Protein AF-A0AAV1S9I2-F1 (afdb_monomer)

Sequence (203 aa):
MEDIEVGKKKEKDQESHGKGEYVKSVVYAGLDAIVTSFSLISFISATQHSSDGISMGLGNYMSSSTEKDVAAKEKSVTEWDVTNHSDSQRQELVQKYHLLGMDINDATMYKNILVDEKMTTEKRLTPPDEEGRMVSLPFDMVKFIGACFMALLALAVLGIAKAKITKQNHVWSVAISVRNGAFAAVAAYALGWTLRNVANLED

Structure (mmCIF, N/CA/C/O backbone):
data_AF-A0AAV1S9I2-F1
#
_entry.id   AF-A0AAV1S9I2-F1
#
loop_
_atom_site.group_PDB
_atom_site.id
_atom_site.type_symbol
_atom_site.label_atom_id
_atom_site.label_alt_id
_atom_site.label_comp_id
_atom_site.label_asym_id
_atom_site.label_entity_id
_atom_site.label_seq_id
_atom_site.pdbx_PDB_ins_code
_atom_site.Cartn_x
_atom_site.Cartn_y
_atom_site.Cartn_z
_atom_site.occupancy
_atom_site.B_iso_or_equiv
_atom_site.auth_seq_id
_atom_site.auth_comp_id
_atom_site.auth_asym_id
_atom_site.auth_atom_id
_atom_site.pdbx_PDB_model_num
ATOM 1 N N . MET A 1 1 ? 8.863 -8.386 62.970 1.00 47.75 1 MET A N 1
ATOM 2 C CA . MET A 1 1 ? 8.075 -9.359 62.166 1.00 47.75 1 MET A CA 1
ATOM 3 C C . MET A 1 1 ? 6.981 -8.669 61.347 1.00 47.75 1 MET A C 1
ATOM 5 O O . MET A 1 1 ? 6.439 -9.309 60.459 1.00 47.75 1 MET A O 1
ATOM 9 N N . GLU A 1 2 ? 6.715 -7.374 61.559 1.00 49.91 2 GLU A N 1
ATOM 10 C CA . GLU A 1 2 ? 5.762 -6.571 60.767 1.00 49.91 2 GLU A CA 1
ATOM 11 C C . GLU A 1 2 ? 6.355 -6.011 59.454 1.00 49.91 2 GLU A C 1
ATOM 13 O O . GLU A 1 2 ? 5.626 -5.566 58.572 1.00 49.91 2 GLU A O 1
ATOM 18 N N . ASP A 1 3 ? 7.672 -6.103 59.263 1.00 47.97 3 ASP A N 1
ATOM 19 C CA . ASP A 1 3 ? 8.386 -5.477 58.136 1.00 47.97 3 ASP A CA 1
ATOM 20 C C . ASP A 1 3 ? 8.327 -6.300 56.832 1.00 47.97 3 ASP A C 1
ATOM 22 O O . ASP A 1 3 ? 8.645 -5.801 55.754 1.00 47.97 3 ASP A O 1
ATOM 26 N N . ILE A 1 4 ? 7.889 -7.564 56.913 1.00 51.69 4 ILE A N 1
ATOM 27 C CA . ILE A 1 4 ? 7.796 -8.485 55.764 1.00 51.69 4 ILE A CA 1
ATOM 28 C C . ILE A 1 4 ? 6.394 -8.443 55.119 1.00 51.69 4 ILE A C 1
ATOM 30 O O . ILE A 1 4 ? 6.255 -8.684 53.918 1.00 51.69 4 ILE A O 1
ATOM 34 N N . GLU A 1 5 ? 5.346 -8.067 55.863 1.00 49.91 5 GLU A N 1
ATOM 35 C CA . GLU A 1 5 ? 3.976 -7.979 55.326 1.00 49.91 5 GLU A CA 1
ATOM 36 C C . GLU A 1 5 ? 3.685 -6.659 54.597 1.00 49.91 5 GLU A C 1
ATOM 38 O O . GLU A 1 5 ? 2.912 -6.648 53.634 1.00 49.91 5 GLU A O 1
ATOM 43 N N . VAL A 1 6 ? 4.350 -5.560 54.970 1.00 47.72 6 VAL A N 1
ATOM 44 C CA . VAL A 1 6 ? 4.198 -4.263 54.280 1.00 47.72 6 VAL A CA 1
ATOM 45 C C . VAL A 1 6 ? 4.8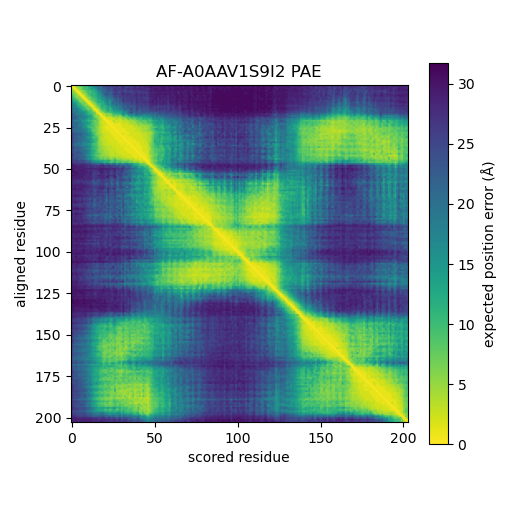28 -4.293 52.877 1.00 47.72 6 VAL A C 1
ATOM 47 O O . VAL A 1 6 ? 4.306 -3.662 51.954 1.00 47.72 6 VAL A O 1
ATOM 50 N N . GLY A 1 7 ? 5.887 -5.088 52.675 1.00 41.16 7 GLY A N 1
ATOM 51 C CA . GLY A 1 7 ? 6.529 -5.287 51.368 1.00 41.16 7 GLY A CA 1
ATOM 52 C C . GLY A 1 7 ? 5.692 -6.110 50.383 1.00 41.16 7 GLY A C 1
ATOM 53 O O . GLY A 1 7 ? 5.664 -5.807 49.194 1.00 41.16 7 GLY A O 1
ATOM 54 N N . LYS A 1 8 ? 4.923 -7.096 50.865 1.00 43.22 8 LYS A N 1
ATOM 55 C CA . LYS A 1 8 ? 4.109 -7.967 49.996 1.00 43.22 8 LYS A CA 1
ATOM 56 C C . LYS A 1 8 ? 2.809 -7.331 49.498 1.00 43.22 8 LYS A C 1
ATOM 58 O O . LYS A 1 8 ? 2.236 -7.806 48.518 1.00 43.22 8 LYS A O 1
ATOM 63 N N . LYS A 1 9 ? 2.329 -6.274 50.162 1.00 39.53 9 LYS A N 1
ATOM 64 C CA . LYS A 1 9 ? 1.070 -5.603 49.801 1.00 39.53 9 LYS A CA 1
ATOM 65 C C . LYS A 1 9 ? 1.250 -4.555 48.697 1.00 39.53 9 LYS A C 1
ATOM 67 O O . LYS A 1 9 ? 0.359 -4.400 47.875 1.00 39.53 9 LYS A O 1
ATOM 72 N N . LYS A 1 10 ? 2.421 -3.909 48.607 1.00 43.69 10 LYS A N 1
ATOM 73 C CA . LYS A 1 10 ? 2.698 -2.897 47.568 1.00 43.69 10 LYS A CA 1
ATOM 74 C C . LYS A 1 10 ? 2.967 -3.477 46.173 1.00 43.69 10 LYS A C 1
ATOM 76 O O . LYS A 1 10 ? 2.698 -2.806 45.186 1.00 43.69 10 LYS A O 1
ATOM 81 N N . GLU A 1 11 ? 3.432 -4.721 46.075 1.00 47.34 11 GLU A N 1
ATOM 82 C CA . GLU A 1 11 ? 3.736 -5.358 44.783 1.00 47.34 11 GLU A CA 1
ATOM 83 C C . GLU A 1 11 ? 2.469 -5.840 44.046 1.00 47.34 11 GLU A C 1
ATOM 85 O O . GLU A 1 11 ? 2.370 -5.721 42.827 1.00 47.34 11 GLU A O 1
ATOM 90 N N . LYS A 1 12 ? 1.438 -6.284 44.783 1.00 41.94 12 LYS A N 1
ATOM 91 C CA . LYS A 1 12 ? 0.163 -6.747 44.198 1.00 41.94 12 LYS A CA 1
ATOM 92 C C . LYS A 1 12 ? -0.711 -5.627 43.631 1.00 41.94 12 LYS A C 1
ATOM 94 O O . LYS A 1 12 ? -1.406 -5.843 42.638 1.00 41.94 12 LYS A O 1
ATOM 99 N N . ASP A 1 13 ? -0.672 -4.441 44.230 1.00 45.72 13 ASP A N 1
ATOM 100 C CA . ASP A 1 13 ? -1.517 -3.323 43.799 1.00 45.72 13 ASP A CA 1
ATOM 101 C C . ASP A 1 13 ? -0.942 -2.640 42.545 1.00 45.72 13 ASP A C 1
ATOM 103 O O . ASP A 1 13 ? -1.691 -2.251 41.645 1.00 45.72 13 ASP A O 1
ATOM 107 N N . GLN A 1 14 ? 0.389 -2.601 42.424 1.00 45.19 14 GLN A N 1
ATOM 108 C CA . GLN A 1 14 ? 1.104 -1.978 41.307 1.00 45.19 14 GLN A CA 1
ATOM 109 C C . GLN A 1 14 ? 1.115 -2.857 40.038 1.00 45.19 14 GLN A C 1
ATOM 111 O O . GLN A 1 14 ? 1.015 -2.339 38.924 1.00 45.19 14 GLN A O 1
ATOM 116 N N . GLU A 1 15 ? 1.123 -4.187 40.185 1.00 47.34 15 GLU A N 1
ATOM 117 C CA . GLU A 1 15 ? 1.028 -5.129 39.058 1.00 47.34 15 GLU A CA 1
ATOM 118 C C . GLU A 1 15 ? -0.387 -5.176 38.436 1.00 47.34 15 GLU A C 1
ATOM 120 O O . GLU A 1 15 ? -0.548 -5.389 37.229 1.00 47.34 15 GLU A O 1
ATOM 125 N N . SER A 1 16 ? -1.428 -4.924 39.242 1.00 48.47 16 SER A N 1
ATOM 126 C CA . SER A 1 16 ? -2.821 -4.874 38.771 1.00 48.47 16 SER A CA 1
ATOM 127 C C . SER A 1 16 ? -3.137 -3.596 37.980 1.00 48.47 16 SER A C 1
ATOM 129 O O . SER A 1 16 ? -3.898 -3.640 37.009 1.00 48.47 16 SER A O 1
ATOM 131 N N . HIS A 1 17 ? -2.503 -2.475 38.346 1.00 49.47 17 HIS A N 1
ATOM 132 C CA . HIS A 1 17 ? -2.692 -1.179 37.695 1.00 49.47 17 HIS A CA 1
ATOM 133 C C . HIS A 1 17 ? -2.029 -1.143 36.303 1.00 49.47 17 HIS A C 1
ATOM 135 O O . HIS A 1 17 ? -2.651 -0.717 35.329 1.00 49.47 17 HIS A O 1
ATOM 141 N N . GLY A 1 18 ? -0.817 -1.702 36.172 1.00 58.19 18 GLY A N 1
ATOM 142 C CA . GLY A 1 18 ? -0.068 -1.714 34.908 1.00 58.19 18 GLY A CA 1
ATOM 143 C C . GLY A 1 18 ? -0.651 -2.631 33.823 1.00 58.19 18 GLY A C 1
ATOM 144 O O . GLY A 1 18 ? -0.660 -2.272 32.644 1.00 58.19 18 GLY A O 1
ATOM 145 N N . LYS A 1 19 ? -1.206 -3.794 34.196 1.00 65.56 19 LYS A N 1
ATOM 146 C CA . LYS A 1 19 ? -1.826 -4.730 33.233 1.00 65.56 19 LYS A CA 1
ATOM 147 C C . LYS A 1 19 ? -3.056 -4.129 32.546 1.00 65.56 19 LYS A C 1
ATOM 149 O O . LYS A 1 19 ? -3.246 -4.324 31.347 1.00 65.56 19 LYS A O 1
ATOM 154 N N . GLY A 1 20 ? -3.877 -3.377 33.282 1.00 70.69 20 GLY A N 1
ATOM 155 C CA . GLY A 1 20 ? -5.067 -2.725 32.731 1.00 70.69 20 GLY A CA 1
ATOM 156 C C . GLY A 1 20 ? -4.741 -1.583 31.765 1.00 70.69 20 GLY A C 1
ATOM 157 O O . GLY A 1 20 ? -5.403 -1.447 30.735 1.00 70.69 20 GLY A O 1
ATOM 158 N N . GLU A 1 21 ? -3.719 -0.779 32.066 1.00 78.19 21 GLU A N 1
ATOM 159 C CA . GLU A 1 21 ? -3.258 0.299 31.180 1.00 78.19 21 GLU A CA 1
ATOM 160 C C . GLU A 1 21 ? -2.581 -0.225 29.913 1.00 78.19 21 GLU A C 1
ATOM 162 O O . GLU A 1 21 ? -2.872 0.278 28.828 1.00 78.19 21 GLU A O 1
ATOM 167 N N . TYR A 1 22 ? -1.765 -1.278 30.020 1.00 82.81 22 TYR A N 1
ATOM 168 C CA . TYR A 1 22 ? -1.135 -1.909 28.858 1.00 82.81 22 TYR A CA 1
ATOM 169 C C . TYR A 1 22 ? -2.172 -2.465 27.871 1.00 82.81 22 TYR A C 1
ATOM 171 O O . TYR A 1 22 ? -2.094 -2.247 26.665 1.00 82.81 22 TYR A O 1
ATOM 179 N N . VAL A 1 23 ? -3.207 -3.143 28.374 1.00 80.62 23 VAL A N 1
ATOM 180 C CA . VAL A 1 23 ? -4.270 -3.672 27.507 1.00 80.62 23 VAL A CA 1
ATOM 181 C C . VAL A 1 23 ? -5.070 -2.535 26.854 1.00 80.62 23 VAL A C 1
ATOM 183 O O . VAL A 1 23 ? -5.448 -2.641 25.687 1.00 80.62 23 VAL A O 1
ATOM 186 N N . LYS A 1 24 ? -5.296 -1.415 27.556 1.00 80.56 24 LYS A N 1
ATOM 187 C CA . LYS A 1 24 ? -5.929 -0.225 26.961 1.00 80.56 24 LYS A CA 1
ATOM 188 C C . LYS A 1 24 ? -5.068 0.386 25.858 1.00 80.56 24 LYS A C 1
ATOM 190 O O . LYS A 1 24 ? -5.610 0.690 24.796 1.00 80.56 24 LYS A O 1
ATOM 195 N N . SER A 1 25 ? -3.766 0.561 26.083 1.00 84.00 25 SER A N 1
ATOM 196 C CA . SER A 1 25 ? -2.877 1.193 25.102 1.00 84.00 25 SER A CA 1
ATOM 197 C C . SER A 1 25 ? -2.779 0.372 23.817 1.00 84.00 25 SER A C 1
ATOM 199 O O . SER A 1 25 ? -2.916 0.940 22.737 1.00 84.00 25 SER A O 1
ATOM 201 N N . VAL A 1 26 ? -2.677 -0.958 23.917 1.00 85.00 26 VAL A N 1
ATOM 202 C CA . VAL A 1 26 ? -2.669 -1.857 22.751 1.00 85.00 26 VAL A CA 1
ATOM 203 C C . VAL A 1 26 ? -3.967 -1.755 21.944 1.00 85.00 26 VAL A C 1
ATOM 205 O O . VAL A 1 26 ? -3.922 -1.662 20.719 1.00 85.00 26 VAL A O 1
ATOM 208 N N . VAL A 1 27 ? -5.133 -1.727 22.600 1.00 82.12 27 VAL A N 1
ATOM 209 C CA . VAL A 1 27 ? -6.429 -1.640 21.899 1.00 82.12 27 VAL A CA 1
ATOM 210 C C . VAL A 1 27 ? -6.616 -0.287 21.210 1.00 82.12 27 VAL A C 1
ATOM 212 O O . VAL A 1 27 ? -7.109 -0.239 20.083 1.00 82.12 27 VAL A O 1
ATOM 215 N N . TYR A 1 28 ? -6.219 0.812 21.856 1.00 81.81 28 TYR A N 1
ATOM 216 C CA . TYR A 1 28 ? -6.301 2.143 21.248 1.00 81.81 28 TYR A CA 1
ATOM 217 C C . TYR A 1 28 ? -5.289 2.327 20.111 1.00 81.81 28 TYR A C 1
ATOM 219 O O . TYR A 1 28 ? -5.666 2.858 19.070 1.00 81.81 28 TYR A O 1
ATOM 227 N N . ALA A 1 29 ? -4.057 1.831 20.263 1.00 84.12 29 ALA A N 1
ATOM 228 C CA . ALA A 1 29 ? -3.057 1.834 19.196 1.00 84.12 29 ALA A CA 1
ATOM 229 C C . ALA A 1 29 ? -3.497 0.975 17.997 1.00 84.12 29 ALA A C 1
ATOM 231 O O . ALA A 1 29 ? -3.350 1.387 16.850 1.00 84.12 29 ALA A O 1
ATOM 232 N N . GLY A 1 30 ? -4.103 -0.191 18.250 1.00 85.50 30 GLY A N 1
ATOM 233 C CA . GLY A 1 30 ? -4.663 -1.041 17.197 1.00 85.50 30 GLY A CA 1
ATOM 234 C C . GLY A 1 30 ? -5.812 -0.371 16.441 1.00 85.50 30 GLY A C 1
ATOM 235 O O . GLY A 1 30 ? -5.893 -0.480 15.220 1.00 85.50 30 GLY A O 1
ATOM 236 N N . LEU A 1 31 ? -6.679 0.368 17.142 1.00 83.62 31 LEU A N 1
ATOM 237 C CA . LEU A 1 31 ? -7.752 1.135 16.508 1.00 83.62 31 LEU A CA 1
ATOM 238 C C . LEU A 1 31 ? -7.194 2.243 15.601 1.00 83.62 31 LEU A C 1
ATOM 240 O O . LEU A 1 31 ? -7.667 2.404 14.477 1.00 83.62 31 LEU A O 1
ATOM 244 N N . ASP A 1 32 ? -6.187 2.974 16.077 1.00 82.25 32 ASP A N 1
ATOM 245 C CA . ASP A 1 32 ? -5.532 4.052 15.330 1.00 82.25 32 ASP A CA 1
ATOM 246 C C . ASP A 1 32 ? -4.835 3.540 14.058 1.00 82.25 32 ASP A C 1
ATOM 248 O O . ASP A 1 32 ? -5.021 4.093 12.971 1.00 82.25 32 ASP A O 1
ATOM 252 N N . ALA A 1 33 ? -4.137 2.404 14.156 1.00 83.62 33 ALA A N 1
ATOM 253 C CA . ALA A 1 33 ? -3.503 1.749 13.014 1.00 83.62 33 ALA A CA 1
ATOM 254 C C . ALA A 1 33 ? -4.517 1.360 11.924 1.00 83.62 33 ALA A C 1
ATOM 256 O O . ALA A 1 33 ? -4.256 1.543 10.731 1.00 83.62 33 ALA A O 1
ATOM 257 N N . ILE A 1 34 ? -5.696 0.861 12.313 1.00 83.75 34 ILE A N 1
ATOM 258 C CA . ILE A 1 34 ? -6.750 0.505 11.355 1.00 83.75 34 ILE A CA 1
ATOM 259 C C . ILE A 1 34 ? -7.358 1.754 10.714 1.00 83.75 34 ILE A C 1
ATOM 261 O O . ILE A 1 34 ? -7.519 1.781 9.495 1.00 83.75 34 ILE A O 1
ATOM 265 N N . VAL A 1 35 ? -7.665 2.796 11.495 1.00 82.44 35 VAL A N 1
ATOM 266 C CA . VAL A 1 35 ? -8.221 4.054 10.959 1.00 82.44 35 VAL A CA 1
ATOM 267 C C . VAL A 1 35 ? -7.241 4.714 9.988 1.00 82.44 35 VAL A C 1
ATOM 269 O O . VAL A 1 35 ? -7.654 5.178 8.922 1.00 82.44 35 VAL A O 1
ATOM 272 N N . THR A 1 36 ? -5.948 4.692 10.310 1.00 83.69 36 THR A N 1
ATOM 273 C CA . THR A 1 36 ? -4.880 5.198 9.441 1.00 83.69 36 THR A CA 1
ATOM 274 C C . THR A 1 36 ? -4.790 4.397 8.146 1.00 83.69 36 THR A C 1
ATOM 276 O O . THR A 1 36 ? -4.805 4.978 7.062 1.00 83.69 36 THR A O 1
ATOM 279 N N . SER A 1 37 ? -4.786 3.064 8.236 1.00 81.88 37 SER A N 1
ATOM 280 C CA . SER A 1 37 ? -4.743 2.188 7.059 1.00 81.88 37 SER A CA 1
ATOM 281 C C . SER A 1 37 ? -5.960 2.406 6.157 1.00 81.88 37 SER A C 1
ATOM 283 O O . SER A 1 37 ? -5.823 2.538 4.946 1.00 81.88 37 SER A O 1
ATOM 285 N N . PHE A 1 38 ? -7.154 2.516 6.73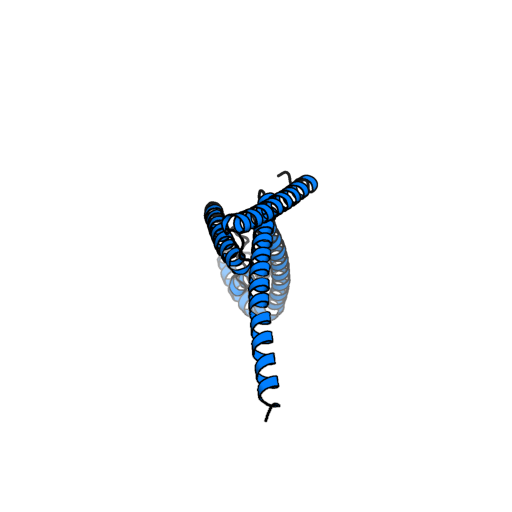9 1.00 79.69 38 PHE A N 1
ATOM 286 C CA . PHE A 1 38 ? -8.388 2.734 5.989 1.00 79.69 38 PHE A CA 1
ATOM 287 C C . PHE A 1 38 ? -8.448 4.126 5.342 1.00 79.69 38 PHE A C 1
ATOM 289 O O . PHE A 1 38 ? -8.893 4.259 4.201 1.00 79.69 38 PHE A O 1
ATOM 296 N N . SER A 1 39 ? -7.943 5.153 6.030 1.00 79.44 39 SER A N 1
ATOM 297 C CA . SER A 1 39 ? -7.807 6.505 5.473 1.00 79.44 39 SER A CA 1
ATOM 298 C C . SER A 1 39 ? -6.826 6.528 4.307 1.00 79.44 39 SER A C 1
ATOM 300 O O . SER A 1 39 ? -7.122 7.136 3.283 1.00 79.44 39 SER A O 1
ATOM 302 N N . LEU A 1 40 ? -5.700 5.818 4.421 1.00 79.88 40 LEU A N 1
ATOM 303 C CA . LEU A 1 40 ? -4.722 5.687 3.344 1.00 79.88 40 LEU A CA 1
ATOM 304 C C . LEU A 1 40 ? -5.325 4.968 2.131 1.00 79.88 40 LEU A C 1
ATOM 306 O O . LEU A 1 40 ? -5.223 5.460 1.014 1.00 79.88 40 LEU A O 1
ATOM 310 N N . ILE A 1 41 ? -6.017 3.850 2.353 1.00 77.50 41 ILE A N 1
ATOM 311 C CA . ILE A 1 41 ? -6.720 3.106 1.300 1.00 77.50 41 ILE A CA 1
ATOM 312 C C . ILE A 1 41 ? -7.779 3.994 0.618 1.00 77.50 41 ILE A C 1
ATOM 314 O O . ILE A 1 41 ? -7.880 4.003 -0.608 1.00 77.50 41 ILE A O 1
ATOM 318 N N . SER A 1 42 ? -8.529 4.784 1.393 1.00 73.81 42 SER A N 1
ATOM 319 C CA . SER A 1 42 ? -9.539 5.723 0.877 1.00 73.81 42 SER A CA 1
ATOM 320 C C . SER A 1 42 ? -8.918 6.880 0.092 1.00 73.81 42 SER A C 1
ATOM 322 O O . SER A 1 42 ? -9.444 7.267 -0.948 1.00 73.81 42 SER A O 1
ATOM 324 N N . PHE A 1 43 ? -7.785 7.409 0.559 1.00 74.94 43 PHE A N 1
ATOM 325 C CA . PHE A 1 43 ? -7.008 8.432 -0.138 1.00 74.94 43 PHE A CA 1
ATOM 326 C C . PHE A 1 43 ? -6.493 7.912 -1.482 1.00 74.94 43 PHE A C 1
ATOM 328 O O . PHE A 1 43 ? -6.732 8.538 -2.510 1.00 74.94 43 PHE A O 1
ATOM 335 N N . ILE A 1 44 ? -5.862 6.733 -1.490 1.00 67.94 44 ILE A N 1
ATOM 336 C CA . ILE A 1 44 ? -5.366 6.097 -2.716 1.00 67.94 44 ILE A CA 1
ATOM 337 C C . ILE A 1 44 ? -6.538 5.855 -3.676 1.00 67.94 44 ILE A C 1
ATOM 339 O O . ILE A 1 44 ? -6.462 6.268 -4.830 1.00 67.94 44 ILE A O 1
ATOM 343 N N . SER A 1 45 ? -7.665 5.331 -3.184 1.00 69.50 45 SER A N 1
ATOM 344 C CA . SER A 1 45 ? -8.893 5.135 -3.975 1.00 69.50 45 SER A CA 1
ATOM 345 C C . SER A 1 45 ? -9.407 6.439 -4.606 1.00 69.50 45 SER A C 1
ATOM 347 O O . SER A 1 45 ? -9.778 6.449 -5.777 1.00 69.50 45 SER A O 1
ATOM 349 N N . ALA A 1 46 ? -9.380 7.560 -3.872 1.00 64.38 46 ALA A N 1
ATOM 350 C CA . ALA A 1 46 ? -9.785 8.878 -4.381 1.00 64.38 46 ALA A CA 1
ATOM 351 C C . ALA A 1 46 ? -8.877 9.387 -5.510 1.00 64.38 46 ALA A C 1
ATOM 353 O O . ALA A 1 46 ? -9.315 10.108 -6.407 1.00 64.38 46 ALA A O 1
ATOM 354 N N . THR A 1 47 ? -7.603 8.994 -5.477 1.00 62.91 47 THR A N 1
ATOM 355 C CA . THR A 1 47 ? -6.638 9.271 -6.548 1.00 62.91 47 THR A CA 1
ATOM 356 C C . THR A 1 47 ? -6.739 8.265 -7.715 1.00 62.91 47 THR A C 1
ATOM 358 O O . THR A 1 47 ? -6.357 8.586 -8.846 1.00 62.91 47 THR A O 1
ATOM 361 N N . GLN A 1 48 ? -7.330 7.082 -7.485 1.00 58.62 48 GLN A N 1
ATOM 362 C CA . GLN A 1 48 ? -7.247 5.866 -8.315 1.00 58.62 48 GLN A CA 1
ATOM 363 C C . GLN A 1 48 ? -8.220 5.725 -9.489 1.00 58.62 48 GLN A C 1
ATOM 365 O O . GLN A 1 48 ? -8.406 4.619 -9.985 1.00 58.62 48 GLN A O 1
ATOM 370 N N . HIS A 1 49 ? -8.686 6.819 -10.089 1.00 50.66 49 HIS A N 1
ATOM 371 C CA . HIS A 1 49 ? -8.833 6.728 -11.550 1.00 50.66 49 HIS A CA 1
ATOM 372 C C . HIS A 1 49 ? -7.458 6.615 -12.255 1.00 50.66 49 HIS A C 1
ATOM 374 O O . HIS A 1 49 ? -7.418 6.302 -13.437 1.00 50.66 49 HIS A O 1
ATOM 380 N N . SER A 1 50 ? -6.330 6.818 -11.540 1.00 51.75 50 SER A N 1
ATOM 381 C CA . SER A 1 50 ? -4.969 6.796 -12.111 1.00 51.75 50 SER A CA 1
ATOM 382 C C . SER A 1 50 ? -3.858 6.435 -11.093 1.00 51.75 50 SER A C 1
ATOM 384 O O . SER A 1 50 ? -2.855 7.136 -11.045 1.00 51.75 50 SER A O 1
ATOM 386 N N . SER A 1 51 ? -3.972 5.396 -10.245 1.00 53.19 51 SER A N 1
ATOM 387 C CA . SER A 1 51 ? -2.810 4.969 -9.408 1.00 53.19 51 SER A CA 1
ATOM 388 C C . SER A 1 51 ? -2.192 3.615 -9.736 1.00 53.19 51 SER A C 1
ATOM 390 O O . SER A 1 51 ? -1.079 3.373 -9.270 1.00 53.19 51 SER A O 1
ATOM 392 N N . ASP A 1 52 ? -2.798 2.807 -10.607 1.00 53.41 52 ASP A N 1
ATOM 393 C CA . ASP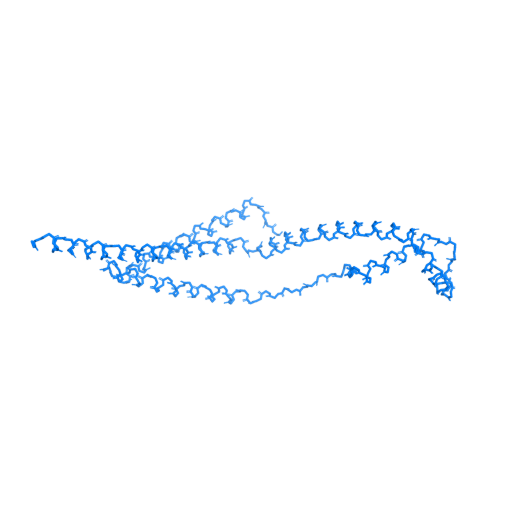 A 1 52 ? -2.013 1.789 -11.322 1.00 53.41 52 ASP A CA 1
ATOM 394 C C . ASP A 1 52 ? -0.986 2.463 -12.250 1.00 53.41 52 ASP A C 1
ATOM 396 O O . ASP A 1 52 ? 0.131 1.982 -12.399 1.00 53.41 52 ASP A O 1
ATOM 400 N N . GLY A 1 53 ? -1.299 3.656 -12.774 1.00 51.38 53 GLY A N 1
ATOM 401 C CA . GLY A 1 53 ? -0.402 4.429 -13.636 1.00 51.38 53 GLY A CA 1
ATOM 402 C C . GLY A 1 53 ? 0.810 5.048 -12.930 1.00 51.38 53 GLY A C 1
ATOM 403 O O . GLY A 1 53 ? 1.876 5.108 -13.526 1.00 51.38 53 GLY A O 1
ATOM 404 N N . ILE A 1 54 ? 0.707 5.486 -11.667 1.00 56.56 54 ILE A N 1
ATOM 405 C CA . ILE A 1 54 ? 1.824 6.199 -11.011 1.00 56.56 54 ILE A CA 1
ATOM 406 C C . ILE A 1 54 ? 2.919 5.229 -10.558 1.00 56.56 54 ILE A C 1
ATOM 408 O O . ILE A 1 54 ? 4.096 5.481 -10.806 1.00 56.56 54 ILE A O 1
ATOM 412 N N . SER A 1 55 ? 2.563 4.110 -9.920 1.00 57.72 55 S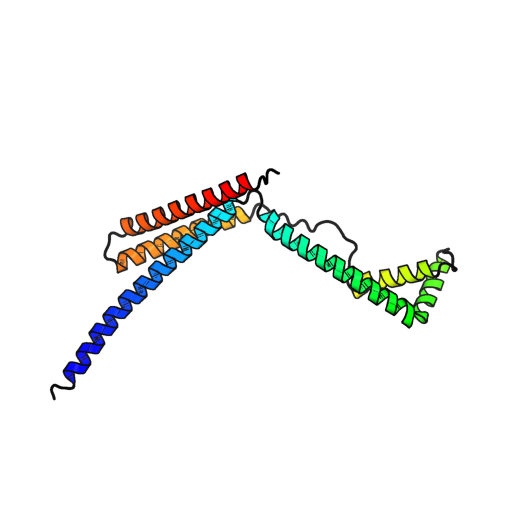ER A N 1
ATOM 413 C CA . SER A 1 55 ? 3.567 3.152 -9.434 1.00 57.72 55 SER A CA 1
ATOM 414 C C . SER A 1 55 ? 4.161 2.321 -10.572 1.00 57.72 55 SER A C 1
ATOM 416 O O . SER A 1 55 ? 5.371 2.099 -10.597 1.00 57.72 55 SER A O 1
ATOM 418 N N . MET A 1 56 ? 3.334 1.900 -11.535 1.00 62.59 56 MET A N 1
ATOM 419 C CA . MET A 1 56 ? 3.806 1.197 -12.728 1.00 62.59 56 MET A CA 1
ATOM 420 C C . MET A 1 56 ? 4.531 2.159 -13.679 1.00 62.59 56 MET A C 1
ATOM 422 O O . MET A 1 56 ? 5.551 1.796 -14.248 1.00 62.59 56 MET A O 1
ATOM 426 N N . GLY A 1 57 ? 4.083 3.414 -13.788 1.00 60.94 57 GLY A N 1
ATOM 427 C CA . GLY A 1 57 ? 4.709 4.443 -14.620 1.00 60.94 57 GLY A CA 1
ATOM 428 C C . GLY A 1 57 ? 6.048 4.943 -14.080 1.00 60.94 57 GLY A C 1
ATOM 429 O O . GLY A 1 57 ? 7.007 5.006 -14.841 1.00 60.94 57 GLY A O 1
ATOM 430 N N . LEU A 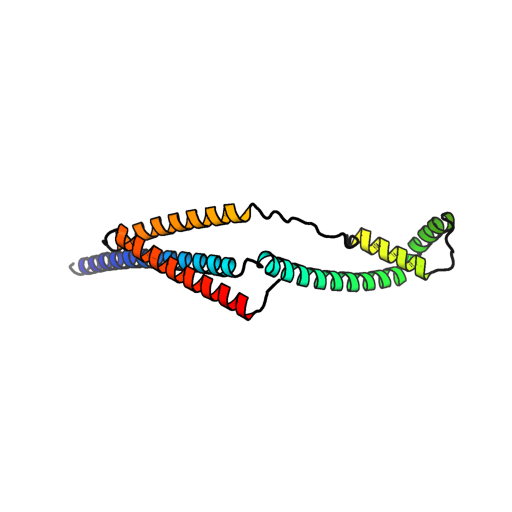1 58 ? 6.168 5.236 -12.778 1.00 66.19 58 LEU A N 1
ATOM 431 C CA . LEU A 1 58 ? 7.452 5.628 -12.180 1.00 66.19 58 LEU A CA 1
ATOM 432 C C . LEU A 1 58 ? 8.435 4.448 -12.164 1.00 66.19 58 LEU A C 1
ATOM 434 O O . LEU A 1 58 ? 9.611 4.630 -12.477 1.00 66.19 58 LEU A O 1
ATOM 438 N N . GLY A 1 59 ? 7.946 3.240 -11.853 1.00 69.62 59 GLY A N 1
ATOM 439 C CA . GLY A 1 59 ? 8.734 2.008 -11.901 1.00 69.62 59 GLY A CA 1
ATOM 440 C C . GLY A 1 59 ? 9.268 1.718 -13.304 1.00 69.62 59 GLY A C 1
ATOM 441 O O . GLY A 1 59 ? 10.472 1.534 -13.467 1.00 69.62 59 GLY A O 1
ATOM 442 N N . ASN A 1 60 ? 8.410 1.780 -14.328 1.00 66.94 60 ASN A N 1
ATOM 443 C CA . ASN A 1 60 ? 8.813 1.598 -15.724 1.00 66.94 60 ASN A CA 1
ATOM 444 C C . ASN A 1 60 ? 9.697 2.743 -16.233 1.00 66.94 60 ASN A C 1
ATOM 446 O O . ASN A 1 60 ? 10.626 2.490 -16.992 1.00 66.94 60 ASN A O 1
ATOM 450 N N . TYR A 1 61 ? 9.469 3.991 -15.815 1.00 73.62 61 TYR A N 1
ATOM 451 C CA . TYR A 1 61 ? 10.315 5.124 -16.205 1.00 73.62 61 TYR A CA 1
ATOM 452 C C . TYR A 1 61 ? 11.739 4.988 -15.650 1.00 73.62 61 TYR A C 1
ATOM 454 O O . TYR A 1 61 ? 12.720 5.157 -16.383 1.00 73.62 61 TYR A O 1
ATOM 462 N N . MET A 1 62 ? 11.859 4.645 -14.364 1.00 74.81 62 MET A N 1
ATOM 463 C CA . MET A 1 62 ? 13.152 4.410 -13.719 1.00 74.81 62 MET A CA 1
ATOM 464 C C . MET A 1 62 ? 13.835 3.151 -14.275 1.00 74.81 62 MET A C 1
ATOM 466 O O . MET A 1 62 ? 15.041 3.191 -14.531 1.00 74.81 62 MET A O 1
ATOM 470 N N . SER A 1 63 ? 13.080 2.070 -14.521 1.00 78.19 63 SER A N 1
ATOM 471 C CA . SER A 1 63 ? 13.592 0.845 -15.153 1.00 78.19 63 SER A CA 1
ATOM 472 C C . SER A 1 63 ? 14.098 1.127 -16.563 1.00 78.19 63 SER A C 1
ATOM 474 O O . SER A 1 63 ? 15.271 0.909 -16.834 1.00 78.19 63 SER A O 1
ATOM 476 N N . SER A 1 64 ? 13.277 1.747 -17.415 1.00 75.31 64 SER A N 1
ATOM 477 C CA . SER A 1 64 ? 13.631 2.046 -18.806 1.00 75.31 64 SER A CA 1
ATOM 478 C C . SER A 1 64 ? 14.848 2.964 -18.914 1.00 75.31 64 SER A C 1
ATOM 480 O O . SER A 1 64 ? 15.680 2.778 -19.800 1.00 75.31 64 SER A O 1
ATOM 482 N N . SER A 1 65 ? 14.981 3.947 -18.017 1.00 79.31 65 SER A N 1
ATOM 483 C CA . SER A 1 65 ? 16.166 4.816 -17.979 1.00 79.31 65 SER A CA 1
ATOM 484 C C . SER A 1 65 ? 17.420 4.021 -17.601 1.00 79.31 65 SER A C 1
ATOM 486 O O . SER A 1 65 ? 18.433 4.104 -18.291 1.00 79.31 65 SER A O 1
ATOM 488 N N . THR A 1 66 ? 17.323 3.174 -16.573 1.00 80.62 66 THR A N 1
ATOM 489 C CA . THR A 1 66 ? 18.436 2.331 -16.110 1.00 80.62 66 THR A CA 1
ATOM 490 C C . THR A 1 66 ? 18.833 1.290 -17.157 1.00 80.62 66 THR A C 1
ATOM 492 O O . THR A 1 66 ? 20.018 1.100 -17.412 1.00 80.62 66 THR A O 1
ATOM 495 N N . GLU A 1 67 ? 17.864 0.645 -17.807 1.00 76.81 67 GLU A N 1
ATOM 496 C CA . GLU A 1 67 ? 18.092 -0.337 -18.871 1.00 76.81 67 GLU A CA 1
ATOM 497 C C . GLU A 1 67 ? 18.774 0.301 -20.083 1.00 76.81 67 GLU A C 1
ATOM 499 O O . GLU A 1 67 ? 19.704 -0.284 -20.636 1.00 76.81 67 GLU A O 1
ATOM 504 N N . LYS A 1 68 ? 18.388 1.529 -20.461 1.00 79.06 68 LYS A N 1
ATOM 505 C CA . LYS A 1 68 ? 19.057 2.285 -21.534 1.00 79.06 68 LYS A CA 1
ATOM 506 C C . LYS A 1 68 ? 20.503 2.629 -21.181 1.00 79.06 68 LYS A C 1
ATOM 508 O O . LYS A 1 68 ? 21.385 2.438 -22.019 1.00 79.06 68 LYS A O 1
ATOM 513 N N . ASP A 1 69 ? 20.756 3.101 -19.962 1.00 84.44 69 ASP A N 1
ATOM 514 C CA . ASP A 1 69 ? 22.110 3.429 -19.501 1.00 84.44 69 ASP A CA 1
ATOM 515 C C . ASP A 1 69 ? 23.002 2.181 -19.408 1.00 84.44 69 ASP A C 1
ATOM 517 O O . ASP A 1 69 ? 24.161 2.204 -19.839 1.00 84.44 69 ASP A O 1
ATOM 521 N N . VAL A 1 70 ? 22.461 1.067 -18.903 1.00 82.06 70 VAL A N 1
ATOM 522 C CA . VAL A 1 70 ? 23.160 -0.224 -18.847 1.00 82.06 70 VAL A CA 1
ATOM 523 C C . VAL A 1 70 ? 23.459 -0.721 -20.256 1.00 82.06 70 VAL A C 1
ATOM 525 O O . VAL A 1 70 ? 24.621 -0.998 -20.546 1.00 82.06 70 VAL A O 1
ATOM 528 N N . ALA A 1 71 ? 22.472 -0.736 -21.155 1.00 80.56 71 ALA A N 1
ATOM 529 C CA . ALA A 1 71 ? 22.655 -1.178 -22.534 1.00 80.56 71 ALA A CA 1
ATOM 530 C C . ALA A 1 71 ? 23.700 -0.331 -23.282 1.00 80.56 71 ALA A C 1
ATOM 532 O O . ALA A 1 71 ? 24.562 -0.883 -23.967 1.00 80.56 71 ALA A O 1
ATOM 533 N N . ALA A 1 72 ? 23.686 0.998 -23.125 1.00 82.69 72 ALA A N 1
ATOM 534 C CA . ALA A 1 72 ? 24.661 1.887 -23.762 1.00 82.69 72 ALA A CA 1
ATOM 535 C C . ALA A 1 72 ? 26.087 1.656 -23.235 1.00 82.69 72 ALA A C 1
ATOM 537 O O . ALA A 1 72 ? 27.042 1.544 -24.015 1.00 82.69 72 ALA A O 1
ATOM 538 N N . LYS A 1 73 ? 26.236 1.530 -21.912 1.00 84.94 73 LYS A N 1
ATOM 539 C CA . LYS A 1 73 ? 27.527 1.251 -21.274 1.00 84.94 73 LYS A CA 1
ATOM 540 C C . LYS A 1 73 ? 28.061 -0.111 -21.698 1.00 84.94 73 LYS A C 1
ATOM 542 O O . LYS A 1 73 ? 29.220 -0.233 -22.089 1.00 84.94 73 LYS A O 1
ATOM 547 N N . GLU A 1 74 ? 27.207 -1.119 -21.685 1.00 82.25 74 GLU A N 1
ATOM 548 C CA . GLU A 1 74 ? 27.539 -2.479 -22.075 1.00 82.25 74 GLU A CA 1
ATOM 549 C C . GLU A 1 74 ? 27.899 -2.605 -23.552 1.00 82.25 74 GLU A C 1
ATOM 551 O O . GLU A 1 74 ? 28.851 -3.322 -23.862 1.00 82.25 74 GLU A O 1
ATOM 556 N N . LYS A 1 75 ? 27.215 -1.869 -24.434 1.00 83.69 75 LYS A N 1
ATOM 557 C CA . LYS A 1 75 ? 27.543 -1.799 -25.861 1.00 83.69 75 LYS A CA 1
ATOM 558 C C . LYS A 1 75 ? 28.942 -1.239 -26.078 1.00 83.69 75 LYS A C 1
ATOM 560 O O . LYS A 1 75 ? 29.716 -1.826 -26.822 1.00 83.69 75 LYS A O 1
ATOM 565 N N . SER A 1 76 ? 29.299 -0.154 -25.386 1.00 83.69 76 SER A N 1
ATOM 566 C CA . SER A 1 76 ? 30.636 0.447 -25.511 1.00 83.69 76 SER A CA 1
ATOM 567 C C . SER A 1 76 ? 31.757 -0.482 -25.024 1.00 83.69 76 SER A C 1
ATOM 5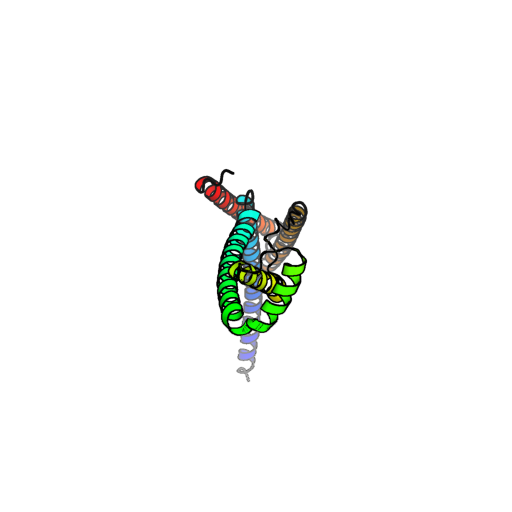69 O O . SER A 1 76 ? 32.817 -0.557 -25.642 1.00 83.69 76 SER A O 1
ATOM 571 N N . VAL A 1 77 ? 31.504 -1.246 -23.955 1.00 84.94 77 VAL A N 1
ATOM 572 C CA . VAL A 1 77 ? 32.450 -2.242 -23.431 1.00 84.94 77 VAL A CA 1
ATOM 573 C C . VAL A 1 77 ? 32.606 -3.401 -24.412 1.00 84.94 77 VAL A C 1
ATOM 575 O O . VAL A 1 77 ? 33.728 -3.810 -24.700 1.00 84.94 77 VAL A O 1
ATOM 578 N N . THR A 1 78 ? 31.498 -3.896 -24.964 1.00 82.62 78 THR A N 1
ATOM 579 C CA . THR A 1 78 ? 31.523 -4.959 -25.972 1.00 82.62 78 THR A CA 1
ATOM 580 C C . THR A 1 78 ? 32.188 -4.487 -27.268 1.00 82.62 78 THR A C 1
ATOM 582 O O . THR A 1 78 ? 32.954 -5.239 -27.853 1.00 82.62 78 THR A O 1
ATOM 585 N N . GLU A 1 79 ? 31.989 -3.241 -27.705 1.00 83.50 79 GLU A N 1
ATOM 586 C CA . GLU A 1 79 ? 32.694 -2.679 -28.867 1.00 83.50 79 GLU A CA 1
ATOM 587 C C . GLU A 1 79 ? 34.210 -2.604 -28.652 1.00 83.50 79 GLU A C 1
ATOM 589 O O . GLU A 1 79 ? 34.976 -2.907 -29.573 1.00 83.50 79 GLU A O 1
ATOM 594 N N . TRP A 1 80 ? 34.646 -2.228 -27.447 1.00 85.06 80 TRP A N 1
ATOM 595 C CA . TRP A 1 80 ? 36.063 -2.220 -27.091 1.00 85.06 80 TRP A CA 1
ATOM 596 C C . TRP A 1 80 ? 36.645 -3.639 -27.077 1.00 85.06 80 TRP A C 1
ATOM 598 O O . TRP A 1 80 ? 37.681 -3.875 -27.697 1.00 85.06 80 TRP A O 1
ATOM 608 N N . ASP A 1 81 ? 35.949 -4.602 -26.468 1.00 83.25 81 ASP A N 1
ATOM 609 C CA . ASP A 1 81 ? 36.388 -6.002 -26.429 1.00 83.25 81 ASP A CA 1
ATOM 610 C C . ASP A 1 81 ? 36.422 -6.643 -27.829 1.00 83.25 81 ASP A C 1
ATOM 612 O O . ASP A 1 81 ? 37.391 -7.310 -28.201 1.00 83.25 81 ASP A O 1
ATOM 616 N N . VAL A 1 82 ? 35.423 -6.346 -28.669 1.00 81.44 82 VAL A N 1
ATOM 617 C CA . VAL A 1 82 ? 35.378 -6.825 -30.057 1.00 81.44 82 VAL A CA 1
ATOM 618 C C . VAL A 1 82 ? 36.519 -6.247 -30.892 1.00 81.44 82 VAL A C 1
ATOM 620 O O . VAL A 1 82 ? 37.080 -6.935 -31.745 1.00 81.44 82 VAL A O 1
ATOM 623 N N . THR A 1 83 ? 36.901 -4.999 -30.636 1.00 80.75 83 THR A N 1
ATOM 624 C CA . THR A 1 83 ? 38.008 -4.351 -31.351 1.00 80.75 83 THR A CA 1
ATOM 625 C C . THR A 1 83 ? 39.371 -4.882 -30.901 1.00 80.75 83 THR A C 1
ATOM 627 O O . THR A 1 83 ? 40.270 -4.989 -31.730 1.00 80.75 83 THR A O 1
ATOM 630 N N . ASN A 1 84 ? 39.524 -5.248 -29.624 1.00 80.50 84 ASN A N 1
ATOM 631 C CA . ASN A 1 84 ? 40.818 -5.639 -29.061 1.00 80.50 84 ASN A CA 1
ATOM 632 C C . ASN A 1 84 ? 41.087 -7.155 -29.014 1.00 80.50 84 ASN A C 1
ATOM 634 O O . ASN A 1 84 ? 42.256 -7.531 -28.947 1.00 80.50 84 ASN A O 1
ATOM 638 N N . HIS A 1 85 ? 40.066 -8.025 -29.039 1.00 78.31 85 HIS A N 1
ATOM 639 C CA . HIS A 1 85 ? 40.249 -9.471 -28.803 1.00 78.31 85 HIS A CA 1
ATOM 640 C C . HIS A 1 85 ? 39.585 -10.417 -29.827 1.00 78.31 85 HIS A C 1
ATOM 642 O O . HIS A 1 85 ? 39.666 -11.634 -29.661 1.00 78.31 85 HIS A O 1
ATOM 648 N N . SER A 1 86 ? 38.928 -9.927 -30.888 1.00 69.69 86 SER A N 1
ATOM 649 C CA . SER A 1 86 ? 38.023 -10.772 -31.707 1.00 69.69 86 SER A CA 1
ATOM 650 C C . SER A 1 86 ? 38.538 -11.242 -33.070 1.00 69.69 86 SER A C 1
ATOM 652 O O . SER A 1 86 ? 37.738 -11.705 -33.885 1.00 69.69 86 SER A O 1
ATOM 654 N N . ASP A 1 87 ? 39.844 -11.186 -33.337 1.00 72.38 87 ASP A N 1
ATOM 655 C CA . ASP A 1 87 ? 40.399 -11.511 -34.664 1.00 72.38 87 ASP A CA 1
ATOM 656 C C . ASP A 1 87 ? 40.008 -12.906 -35.182 1.00 72.38 87 ASP A C 1
ATOM 658 O O . ASP A 1 87 ? 39.675 -13.055 -36.356 1.00 72.38 87 ASP A O 1
ATOM 662 N N . SER A 1 88 ? 39.958 -13.916 -34.306 1.00 71.94 88 SER A N 1
ATOM 663 C CA . SER A 1 88 ? 39.561 -15.285 -34.674 1.00 71.94 88 SER A CA 1
ATOM 664 C C . SER A 1 88 ? 38.076 -15.389 -35.068 1.00 71.94 88 SER A C 1
ATOM 666 O O . SER A 1 88 ? 37.736 -15.951 -36.107 1.00 71.94 88 SER A O 1
ATOM 668 N N . GLN A 1 89 ? 37.179 -14.767 -34.291 1.00 71.50 89 GLN A N 1
ATOM 669 C CA . GLN A 1 89 ? 35.727 -14.804 -34.536 1.00 71.50 89 GLN A CA 1
ATOM 670 C C . GLN A 1 89 ? 35.333 -14.001 -35.785 1.00 71.50 89 GLN A C 1
ATOM 672 O O . GLN A 1 89 ? 34.403 -14.368 -36.505 1.00 71.50 89 GLN A O 1
ATOM 677 N N . ARG A 1 90 ? 36.078 -12.929 -36.094 1.00 71.56 90 ARG A N 1
ATOM 678 C CA . ARG A 1 90 ? 35.897 -12.157 -37.332 1.00 71.56 90 ARG A CA 1
ATOM 679 C C . ARG A 1 90 ? 36.107 -13.024 -38.570 1.00 71.56 90 ARG A C 1
ATOM 681 O O . ARG A 1 90 ? 35.346 -12.892 -39.521 1.00 71.56 90 ARG A O 1
ATOM 688 N N . GLN A 1 91 ? 37.101 -13.911 -38.570 1.00 74.38 91 GLN A N 1
ATOM 689 C CA . GLN A 1 91 ? 37.406 -14.742 -39.739 1.00 74.38 91 GLN A CA 1
ATOM 690 C C . GLN A 1 91 ? 36.314 -15.781 -40.023 1.00 74.38 91 GLN A C 1
ATOM 692 O O . GLN A 1 91 ? 35.948 -15.974 -41.183 1.00 74.38 91 GLN A O 1
ATOM 697 N N . GLU A 1 92 ? 35.747 -16.395 -38.982 1.00 76.19 92 GLU A N 1
ATOM 698 C CA . GLU A 1 92 ? 34.650 -17.363 -39.114 1.00 76.19 92 GLU A CA 1
ATOM 699 C C . GLU A 1 92 ? 33.369 -16.706 -39.659 1.00 76.19 92 GLU A C 1
ATOM 701 O O . GLU A 1 92 ? 32.743 -17.207 -40.599 1.00 76.19 92 GLU A O 1
ATOM 706 N N . LEU A 1 93 ? 33.016 -15.528 -39.137 1.00 73.75 93 LEU A N 1
ATOM 707 C CA . LEU A 1 93 ? 31.862 -14.760 -39.608 1.00 73.75 93 LEU A CA 1
ATOM 708 C C . LEU A 1 93 ? 32.052 -14.238 -41.035 1.00 73.75 93 LEU A C 1
ATOM 710 O O . LEU A 1 93 ? 31.123 -14.324 -41.838 1.00 73.75 93 LEU A O 1
ATOM 714 N N . VAL A 1 94 ? 33.247 -13.751 -41.385 1.00 75.25 94 VAL A N 1
ATOM 715 C CA . VAL A 1 94 ? 33.571 -13.316 -42.754 1.00 75.25 94 VAL A CA 1
ATOM 716 C C . VAL A 1 94 ? 33.363 -14.457 -43.746 1.00 75.25 94 VAL A C 1
ATOM 718 O O . VAL A 1 94 ? 32.726 -14.247 -44.775 1.00 75.25 94 VAL A O 1
ATOM 721 N N . GLN A 1 95 ? 33.813 -15.674 -43.428 1.00 76.06 95 GLN A N 1
ATOM 722 C CA . GLN A 1 95 ? 33.597 -16.836 -44.295 1.00 76.06 95 GLN A CA 1
ATOM 723 C C . GLN A 1 95 ? 32.110 -17.180 -44.436 1.00 76.06 95 GLN A C 1
ATOM 725 O O . GLN A 1 95 ? 31.621 -17.358 -45.553 1.00 76.06 95 GLN A O 1
ATOM 730 N N . LYS A 1 96 ? 31.368 -17.215 -43.324 1.00 79.31 96 LYS A N 1
ATOM 731 C CA . LYS A 1 96 ? 29.929 -17.514 -43.321 1.00 79.31 96 LYS A CA 1
ATOM 732 C C . LYS A 1 96 ? 29.119 -16.505 -44.144 1.00 79.31 96 LYS A C 1
ATOM 734 O O . LYS A 1 96 ? 28.253 -16.904 -44.920 1.00 79.31 96 LYS A O 1
ATOM 739 N N . TYR A 1 97 ? 29.403 -15.212 -44.002 1.00 74.19 97 TYR A N 1
ATOM 740 C CA . TYR A 1 97 ? 28.674 -14.150 -44.703 1.00 74.19 97 TYR A CA 1
ATOM 741 C C . TYR A 1 97 ? 29.151 -13.925 -46.141 1.00 74.19 97 TYR A C 1
ATOM 743 O O . TYR A 1 97 ? 28.344 -13.547 -46.991 1.00 74.19 97 TYR A O 1
ATOM 751 N N . HIS A 1 98 ? 30.408 -14.243 -46.455 1.00 76.81 98 HIS A N 1
ATOM 752 C CA . HIS A 1 98 ? 30.884 -14.294 -47.837 1.00 76.81 98 HIS A CA 1
ATOM 753 C C . HIS A 1 98 ? 30.118 -15.348 -48.651 1.00 76.81 98 HIS A C 1
ATOM 755 O O . HIS A 1 98 ? 29.683 -15.074 -49.769 1.00 76.81 98 HIS A O 1
ATOM 761 N N . LEU A 1 99 ? 29.856 -16.521 -48.058 1.00 79.31 99 LEU A N 1
ATOM 762 C CA . LEU A 1 99 ? 29.042 -17.575 -48.680 1.00 79.31 99 LEU A CA 1
ATOM 763 C C . LEU A 1 99 ? 27.574 -17.166 -48.897 1.00 79.31 99 LEU A C 1
ATOM 765 O O . LEU A 1 99 ? 26.914 -17.710 -49.777 1.00 79.31 99 LEU A O 1
ATOM 769 N N . LEU A 1 100 ? 27.073 -16.194 -48.131 1.00 79.31 100 LEU A N 1
ATOM 770 C CA . LEU A 1 100 ? 25.732 -15.616 -48.281 1.00 79.31 100 LEU A CA 1
ATOM 771 C C . LEU A 1 100 ? 25.676 -14.484 -49.329 1.00 79.31 100 LEU A C 1
ATOM 773 O O . LEU A 1 100 ? 24.617 -13.891 -49.522 1.00 79.31 100 LEU A O 1
ATOM 777 N N . GLY A 1 101 ? 26.788 -14.199 -50.019 1.00 75.31 101 GLY A N 1
ATOM 778 C CA . GLY A 1 101 ? 26.865 -13.200 -51.091 1.00 75.31 101 GLY A CA 1
ATOM 779 C C . GLY A 1 101 ? 27.114 -11.765 -50.615 1.00 75.31 101 GLY A C 1
ATOM 780 O O . GLY A 1 101 ? 26.833 -10.825 -51.356 1.00 75.31 101 GLY A O 1
ATOM 781 N N . MET A 1 102 ? 27.610 -11.584 -49.389 1.00 71.25 102 MET A N 1
ATOM 782 C CA . MET A 1 102 ? 27.854 -10.270 -48.783 1.00 71.25 102 MET A CA 1
ATOM 783 C C . MET A 1 102 ? 29.250 -9.719 -49.132 1.00 71.25 102 MET A C 1
ATOM 785 O O . MET A 1 102 ? 30.205 -10.485 -49.289 1.00 71.25 102 MET A O 1
ATOM 789 N N . ASP A 1 103 ? 29.369 -8.390 -49.249 1.00 73.00 103 ASP A N 1
ATOM 790 C CA . ASP A 1 103 ? 30.631 -7.704 -49.560 1.00 73.00 103 ASP A CA 1
ATOM 791 C C . ASP A 1 103 ? 31.635 -7.804 -48.400 1.00 73.00 103 ASP A C 1
ATOM 793 O O . ASP A 1 103 ? 31.314 -7.537 -47.244 1.00 73.00 103 ASP A O 1
ATOM 797 N N . ILE A 1 104 ? 32.865 -8.198 -48.729 1.00 67.31 104 ILE A N 1
ATOM 798 C CA . ILE A 1 104 ? 33.899 -8.594 -47.760 1.00 67.31 104 ILE A CA 1
ATOM 799 C C . ILE A 1 104 ? 34.686 -7.395 -47.208 1.00 67.31 104 ILE A C 1
ATOM 801 O O . ILE A 1 104 ? 35.472 -7.552 -46.272 1.00 67.31 104 ILE A O 1
ATOM 805 N N . ASN A 1 105 ? 34.518 -6.201 -47.786 1.00 72.81 105 ASN A N 1
ATOM 806 C CA . ASN A 1 105 ? 35.357 -5.045 -47.469 1.00 72.81 105 ASN A CA 1
ATOM 807 C C . ASN A 1 105 ? 34.767 -4.152 -46.369 1.00 72.81 105 ASN A C 1
ATOM 809 O O . ASN A 1 105 ? 35.477 -3.298 -45.831 1.00 72.81 105 ASN A O 1
ATOM 813 N N . ASP A 1 106 ? 33.505 -4.354 -45.982 1.00 75.94 106 ASP A N 1
ATOM 814 C CA . ASP A 1 106 ? 32.871 -3.564 -44.926 1.00 75.94 106 ASP A CA 1
ATOM 815 C C . ASP A 1 106 ? 33.199 -4.103 -43.519 1.00 75.94 106 ASP A C 1
ATOM 817 O O . ASP A 1 106 ? 32.422 -4.790 -42.850 1.00 75.94 106 ASP A O 1
ATOM 821 N N . ALA A 1 107 ? 34.397 -3.762 -43.039 1.00 70.12 107 ALA A N 1
ATOM 822 C CA . ALA A 1 107 ? 34.885 -4.121 -41.705 1.00 70.12 107 ALA A CA 1
ATOM 823 C C . ALA A 1 107 ? 34.019 -3.572 -40.554 1.00 70.12 107 ALA A C 1
ATOM 825 O O . ALA A 1 107 ? 34.060 -4.127 -39.444 1.00 70.12 107 ALA A O 1
ATOM 826 N N . THR A 1 108 ? 33.259 -2.502 -40.812 1.00 77.56 108 THR A N 1
ATOM 827 C CA . THR A 1 108 ? 32.322 -1.894 -39.863 1.00 77.56 108 THR A CA 1
ATOM 828 C C . THR A 1 108 ? 31.079 -2.761 -39.715 1.00 77.56 108 THR A C 1
ATOM 830 O O . THR A 1 108 ? 30.633 -2.990 -38.589 1.00 77.56 108 THR A O 1
ATOM 833 N N . MET A 1 109 ? 30.573 -3.314 -40.819 1.00 77.62 109 MET A N 1
ATOM 834 C CA . MET A 1 109 ? 29.425 -4.218 -40.802 1.00 77.62 109 MET A CA 1
ATOM 835 C C . MET A 1 109 ? 29.701 -5.475 -39.968 1.00 77.62 109 MET A C 1
ATOM 837 O O . MET A 1 109 ? 28.919 -5.796 -39.074 1.00 77.62 109 MET A O 1
ATOM 841 N N . TYR A 1 110 ? 30.859 -6.118 -40.150 1.00 76.81 110 TYR A N 1
ATOM 842 C CA . TYR A 1 110 ? 31.246 -7.280 -39.335 1.00 76.81 110 TYR A CA 1
ATOM 843 C C . TYR A 1 110 ? 31.371 -6.949 -37.847 1.00 76.81 110 TYR A C 1
ATOM 845 O O . TYR A 1 110 ? 30.915 -7.716 -37.000 1.00 76.81 110 TYR A O 1
ATOM 853 N N . LYS A 1 111 ? 31.967 -5.793 -37.520 1.00 81.31 111 LYS A N 1
ATOM 854 C CA . LYS A 1 111 ? 32.088 -5.328 -36.132 1.00 81.31 111 LYS A CA 1
ATOM 855 C C . LYS A 1 111 ? 30.708 -5.168 -35.491 1.00 81.31 111 LYS A C 1
ATOM 857 O O . LYS A 1 111 ? 30.511 -5.621 -34.371 1.00 81.31 111 LYS A O 1
ATOM 862 N N . ASN A 1 112 ? 29.766 -4.553 -36.204 1.00 83.69 112 ASN A N 1
ATOM 863 C CA . ASN A 1 112 ? 28.415 -4.330 -35.700 1.00 83.69 112 ASN A CA 1
ATOM 864 C C . ASN A 1 112 ? 27.667 -5.650 -35.468 1.00 83.69 112 ASN A C 1
ATOM 866 O O . ASN A 1 112 ? 27.029 -5.785 -34.433 1.00 83.69 112 ASN A O 1
ATOM 870 N N . ILE A 1 113 ? 27.810 -6.635 -36.363 1.00 84.56 113 ILE A N 1
ATOM 871 C CA . ILE A 1 113 ? 27.190 -7.965 -36.212 1.00 84.56 113 ILE A CA 1
ATOM 872 C C . ILE A 1 113 ? 27.735 -8.700 -34.977 1.00 84.56 113 ILE A C 1
ATOM 874 O O . ILE A 1 113 ? 26.961 -9.236 -34.193 1.00 84.56 113 ILE A O 1
ATOM 878 N N . LEU A 1 114 ? 29.056 -8.690 -34.767 1.00 81.69 114 LEU A N 1
ATOM 879 C CA . LEU A 1 114 ? 29.693 -9.305 -33.590 1.00 81.69 114 LEU A CA 1
ATOM 880 C C . LEU A 1 114 ? 29.232 -8.674 -32.278 1.00 81.69 114 LEU A C 1
ATOM 882 O O . LEU A 1 114 ? 28.969 -9.373 -31.303 1.00 81.69 114 LEU A O 1
ATOM 886 N N . VAL A 1 115 ? 29.162 -7.343 -32.255 1.00 83.31 115 VAL A N 1
ATOM 887 C CA . VAL A 1 115 ? 28.710 -6.590 -31.084 1.00 83.31 115 VAL A C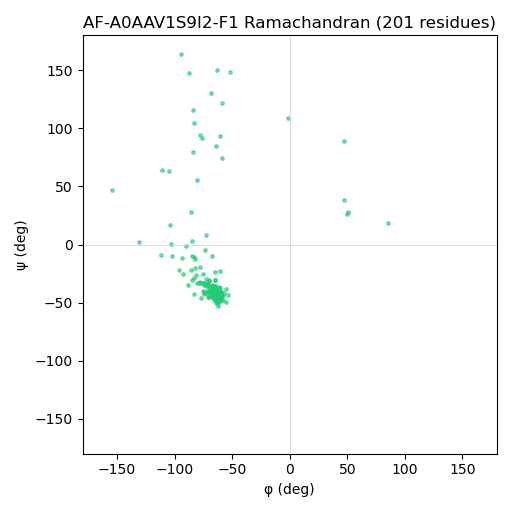A 1
ATOM 888 C C . VAL A 1 115 ? 27.241 -6.889 -30.793 1.00 83.31 115 VAL A C 1
ATOM 890 O O . VAL A 1 115 ? 26.896 -7.094 -29.633 1.00 83.31 115 VAL A O 1
ATOM 893 N N . ASP A 1 116 ? 26.398 -6.958 -31.822 1.00 82.81 116 ASP A N 1
ATOM 894 C CA . ASP A 1 116 ? 24.975 -7.281 -31.696 1.00 82.81 116 ASP A CA 1
ATOM 895 C C . ASP A 1 116 ? 24.765 -8.710 -31.167 1.00 82.81 116 ASP A C 1
ATOM 897 O O . ASP A 1 116 ? 24.127 -8.899 -30.132 1.00 82.81 116 ASP A O 1
ATOM 901 N N . GLU A 1 117 ? 25.426 -9.707 -31.766 1.00 82.69 117 GLU A N 1
ATOM 902 C CA . GLU A 1 117 ? 25.332 -11.114 -31.352 1.00 82.69 117 GLU A CA 1
ATOM 903 C C . GLU A 1 117 ? 25.775 -11.325 -29.894 1.00 82.69 117 GLU A C 1
ATOM 905 O O . GLU A 1 117 ? 25.112 -12.039 -29.131 1.00 82.69 117 GLU A O 1
ATOM 910 N N . LYS A 1 118 ? 26.860 -10.658 -29.478 1.00 79.56 118 LYS A N 1
ATOM 911 C CA . LYS A 1 118 ? 27.358 -10.656 -28.094 1.00 79.56 118 LYS A CA 1
ATOM 912 C C . LYS A 1 118 ? 26.357 -10.017 -27.128 1.00 79.56 118 LYS A C 1
ATOM 914 O O . LYS A 1 118 ? 26.102 -10.563 -26.054 1.00 79.56 118 LYS A O 1
ATOM 919 N N . MET A 1 119 ? 25.759 -8.887 -27.501 1.00 76.25 119 MET A N 1
ATOM 920 C CA . MET A 1 119 ? 24.773 -8.190 -26.668 1.00 76.25 119 MET A CA 1
ATOM 921 C C . MET A 1 119 ? 23.478 -9.004 -26.507 1.00 76.25 119 MET A C 1
ATOM 923 O O . MET A 1 119 ? 22.958 -9.103 -25.394 1.00 76.25 119 MET A O 1
ATOM 927 N N . THR A 1 120 ? 22.993 -9.656 -27.565 1.00 75.19 120 THR A N 1
ATOM 928 C CA . THR A 1 120 ? 21.770 -10.475 -27.510 1.00 75.19 120 THR A CA 1
ATOM 929 C C . THR A 1 120 ? 21.987 -11.808 -26.786 1.00 75.19 120 THR A C 1
ATOM 931 O O . THR A 1 120 ? 21.159 -12.209 -25.966 1.00 75.19 120 THR A O 1
ATOM 934 N N . THR A 1 121 ? 23.104 -12.495 -27.048 1.00 72.38 121 THR A N 1
ATOM 935 C CA . THR A 1 121 ? 23.343 -13.863 -26.550 1.00 72.38 121 THR A CA 1
ATOM 936 C C . THR A 1 121 ? 23.880 -13.886 -25.120 1.00 72.38 121 THR A C 1
ATOM 938 O O . THR A 1 121 ? 23.432 -14.703 -24.315 1.00 72.38 121 THR A O 1
ATOM 941 N N . GLU A 1 122 ? 24.820 -12.996 -24.777 1.00 67.12 122 GLU A N 1
ATOM 942 C CA . GLU A 1 122 ? 25.456 -12.997 -23.450 1.00 67.12 122 GLU A CA 1
ATOM 943 C C . GLU A 1 122 ? 24.682 -12.152 -22.435 1.00 67.12 122 GLU A C 1
ATOM 945 O O . GLU A 1 122 ? 24.619 -12.518 -21.261 1.00 67.12 122 GLU A O 1
ATOM 950 N N . LYS A 1 123 ? 24.068 -11.043 -22.869 1.00 68.44 123 LYS A N 1
ATOM 951 C CA . LYS A 1 123 ? 23.413 -10.088 -21.955 1.00 68.44 123 LYS A CA 1
ATOM 952 C C . LYS A 1 123 ? 21.894 -10.201 -21.935 1.00 68.44 123 LYS A C 1
ATOM 954 O O . LYS A 1 123 ? 21.248 -9.491 -21.172 1.00 68.44 123 LYS A O 1
ATOM 959 N N . ARG A 1 124 ? 21.323 -11.133 -22.719 1.00 58.88 124 ARG A N 1
ATOM 960 C CA . ARG A 1 124 ? 19.874 -11.403 -22.786 1.00 58.88 124 ARG A CA 1
ATOM 961 C C . ARG A 1 124 ? 19.039 -10.133 -23.014 1.00 58.88 124 ARG A C 1
ATOM 963 O O . ARG A 1 124 ? 17.879 -10.071 -22.621 1.00 58.88 124 ARG A O 1
ATOM 970 N N . LEU A 1 125 ? 19.632 -9.136 -23.667 1.00 62.53 125 LEU A N 1
ATOM 971 C CA . LEU A 1 125 ? 18.943 -7.939 -24.120 1.00 62.53 125 LEU A CA 1
ATOM 972 C C . LEU A 1 125 ? 18.154 -8.355 -25.364 1.00 62.53 125 LEU A C 1
ATOM 974 O O . LEU A 1 125 ? 18.701 -8.409 -26.468 1.00 62.53 125 LEU A O 1
ATOM 978 N N . THR A 1 126 ? 16.900 -8.767 -25.182 1.00 56.88 126 THR A N 1
ATOM 979 C CA . THR A 1 126 ? 15.984 -8.945 -26.311 1.00 56.88 126 THR A CA 1
ATOM 980 C C . THR A 1 126 ? 15.761 -7.591 -26.990 1.00 56.88 126 THR A C 1
ATOM 982 O O . THR A 1 126 ? 15.856 -6.549 -26.330 1.00 56.88 126 THR A O 1
ATOM 985 N N . PRO A 1 127 ? 15.499 -7.560 -28.315 1.00 52.97 127 PRO A N 1
ATOM 986 C CA . PRO A 1 127 ? 14.974 -6.346 -28.935 1.00 52.97 127 PRO A CA 1
ATOM 987 C C . PRO A 1 127 ? 13.739 -5.902 -28.140 1.00 52.97 127 PRO A C 1
ATOM 989 O O . PRO A 1 127 ? 13.073 -6.774 -27.593 1.00 52.97 127 PRO A O 1
ATOM 992 N N . PRO A 1 128 ? 13.444 -4.595 -28.038 1.00 52.97 128 PRO A N 1
ATOM 993 C CA . PRO A 1 128 ? 12.333 -4.092 -27.238 1.00 52.97 128 PRO A CA 1
ATOM 994 C C . PRO A 1 128 ? 11.011 -4.597 -27.827 1.00 52.97 128 PRO A C 1
ATOM 996 O O . PRO A 1 128 ? 10.396 -3.935 -28.661 1.00 52.97 128 PRO A O 1
ATOM 999 N N . ASP A 1 129 ? 10.603 -5.803 -27.448 1.00 43.59 129 ASP A N 1
ATOM 1000 C CA . ASP A 1 129 ? 9.301 -6.352 -27.739 1.00 43.59 129 ASP A CA 1
ATOM 1001 C C . ASP A 1 129 ? 8.325 -5.825 -26.689 1.00 43.59 129 ASP A C 1
ATOM 1003 O O . ASP A 1 129 ? 8.349 -6.168 -25.510 1.00 43.59 129 ASP A O 1
ATOM 1007 N N . GLU A 1 130 ? 7.537 -4.866 -27.171 1.00 51.34 130 GLU A N 1
ATOM 1008 C CA . GLU A 1 130 ? 6.195 -4.480 -26.751 1.00 51.34 130 GLU A CA 1
ATOM 1009 C C . GLU A 1 130 ? 5.607 -5.324 -25.610 1.00 51.34 130 GLU A C 1
ATOM 1011 O O . GLU A 1 130 ? 5.163 -6.456 -25.794 1.00 51.34 130 GLU A O 1
ATOM 1016 N N . GLU A 1 131 ? 5.518 -4.674 -24.451 1.00 47.91 131 GLU A N 1
ATOM 1017 C CA . GLU A 1 131 ? 4.421 -4.824 -23.504 1.00 47.91 131 GLU A CA 1
ATOM 1018 C C . GLU A 1 131 ? 4.016 -6.268 -23.183 1.00 47.91 131 GLU A C 1
ATOM 1020 O O . GLU A 1 131 ? 3.032 -6.816 -23.692 1.00 47.91 131 GLU A O 1
ATOM 1025 N N . GLY A 1 132 ? 4.667 -6.823 -22.160 1.00 44.47 132 GLY A N 1
ATOM 1026 C CA . GLY A 1 132 ? 4.032 -7.795 -21.277 1.00 44.47 132 GLY A CA 1
ATOM 1027 C C . GLY A 1 132 ? 2.798 -7.180 -20.609 1.00 44.47 132 GLY A C 1
ATOM 1028 O O . GLY A 1 132 ? 2.822 -6.839 -19.427 1.00 44.47 132 GLY A O 1
ATOM 1029 N N . ARG A 1 133 ? 1.703 -7.029 -21.367 1.00 50.34 133 ARG A N 1
ATOM 1030 C CA . ARG A 1 133 ? 0.368 -6.717 -20.865 1.00 50.34 133 ARG A CA 1
ATOM 1031 C C . ARG A 1 133 ? -0.062 -7.839 -19.936 1.00 50.34 133 ARG A C 1
ATOM 1033 O O . ARG A 1 133 ? -0.681 -8.813 -20.349 1.00 50.34 133 ARG A O 1
ATOM 1040 N N . MET A 1 134 ? 0.191 -7.646 -18.653 1.00 38.75 134 MET A N 1
ATOM 1041 C CA . MET A 1 134 ? -0.616 -8.232 -17.594 1.00 38.75 134 MET A CA 1
ATOM 1042 C C . MET A 1 134 ? -1.495 -7.141 -16.986 1.00 38.75 134 MET A C 1
ATOM 1044 O O . MET A 1 134 ? -1.405 -6.800 -15.815 1.00 38.75 134 MET A O 1
ATOM 1048 N N . VAL A 1 135 ? -2.391 -6.604 -17.818 1.00 54.53 135 VAL A N 1
ATOM 1049 C CA . VAL A 1 135 ? -3.600 -5.926 -17.348 1.00 54.53 135 VAL A CA 1
ATOM 1050 C C . VAL A 1 135 ? -4.585 -7.023 -16.947 1.00 54.53 135 VAL A C 1
ATOM 1052 O O . VAL A 1 135 ? -5.300 -7.568 -17.783 1.00 54.53 135 VAL A O 1
ATOM 1055 N N . SER A 1 136 ? -4.596 -7.383 -15.664 1.00 44.06 136 SER A N 1
ATOM 1056 C CA . SER A 1 136 ? -5.632 -8.240 -15.066 1.00 44.06 136 SER A CA 1
ATOM 1057 C C . SER A 1 136 ? -6.491 -7.415 -14.108 1.00 44.06 136 SER A C 1
ATOM 1059 O O . SER A 1 136 ? -6.530 -7.658 -12.907 1.00 44.06 136 SER A O 1
ATOM 1061 N N . LEU A 1 137 ? -7.194 -6.429 -14.669 1.00 46.88 137 LEU A N 1
ATOM 1062 C CA . LEU A 1 137 ? -7.985 -5.425 -13.951 1.00 46.88 137 LEU A CA 1
ATOM 1063 C C . LEU A 1 137 ? -9.327 -5.850 -13.287 1.00 46.88 137 LEU A C 1
ATOM 1065 O O . LEU A 1 137 ? -10.003 -4.955 -12.792 1.00 46.88 137 LEU A O 1
ATOM 1069 N N . PRO A 1 138 ? -9.779 -7.122 -13.164 1.00 50.09 138 PRO A N 1
ATOM 1070 C CA . PRO A 1 138 ? -10.986 -7.396 -12.361 1.00 50.09 138 PRO A CA 1
ATOM 1071 C C . PRO A 1 138 ? -10.741 -7.983 -10.956 1.00 50.09 138 PRO A C 1
ATOM 1073 O O . PRO A 1 138 ? -11.686 -8.060 -10.169 1.00 50.09 138 PRO A O 1
ATOM 1076 N N . PHE A 1 139 ? -9.519 -8.401 -10.597 1.00 50.88 139 PHE A N 1
ATOM 1077 C CA . PHE A 1 139 ? -9.276 -9.097 -9.316 1.00 50.88 139 PHE A CA 1
ATOM 1078 C C . PHE A 1 139 ? -9.041 -8.171 -8.105 1.00 50.88 139 PHE A C 1
ATOM 1080 O O . PHE A 1 139 ? -9.288 -8.593 -6.969 1.00 50.88 139 PHE A O 1
ATOM 1087 N N . ASP A 1 140 ? -8.638 -6.912 -8.308 1.00 59.16 140 ASP A N 1
ATOM 1088 C CA . ASP A 1 140 ? -8.318 -5.998 -7.199 1.00 59.16 140 ASP A CA 1
ATOM 1089 C C . ASP A 1 140 ? -9.546 -5.472 -6.455 1.00 59.16 140 ASP A C 1
ATOM 1091 O O . ASP A 1 140 ? -9.522 -5.388 -5.228 1.00 59.16 140 ASP A O 1
ATOM 1095 N N . MET A 1 141 ? -10.669 -5.239 -7.140 1.00 56.56 141 MET A N 1
ATOM 1096 C CA . MET A 1 141 ? -11.920 -4.840 -6.478 1.00 56.56 141 MET A CA 1
ATOM 1097 C C . MET A 1 141 ? -12.434 -5.916 -5.513 1.00 56.56 141 MET A C 1
ATOM 1099 O O . MET A 1 141 ? -12.914 -5.601 -4.425 1.00 56.56 141 MET A O 1
ATOM 1103 N N . VAL A 1 142 ? -12.285 -7.200 -5.860 1.00 61.38 142 VAL A N 1
ATOM 1104 C CA . VAL A 1 142 ? -12.688 -8.317 -4.989 1.00 61.38 142 VAL A CA 1
ATOM 1105 C C . VAL A 1 142 ? -11.776 -8.410 -3.762 1.00 61.38 142 VAL A C 1
ATOM 1107 O O . VAL A 1 142 ? -12.264 -8.608 -2.647 1.00 61.38 142 VAL A O 1
ATOM 1110 N N . LYS A 1 143 ? -10.461 -8.209 -3.927 1.00 65.75 143 LYS A N 1
ATOM 1111 C CA . LYS A 1 143 ? -9.514 -8.151 -2.799 1.00 65.75 143 LYS A CA 1
ATOM 1112 C C . LYS A 1 143 ? -9.739 -6.916 -1.925 1.00 65.75 143 LYS A C 1
ATOM 1114 O O . LYS A 1 143 ? -9.656 -7.036 -0.706 1.00 65.75 143 LYS A O 1
ATOM 1119 N N . PHE A 1 144 ? -10.075 -5.773 -2.516 1.00 68.44 144 PHE A N 1
ATOM 1120 C CA . PHE A 1 144 ? -10.393 -4.529 -1.816 1.00 68.44 144 PHE A CA 1
ATOM 1121 C C . PHE A 1 144 ? -11.678 -4.647 -0.992 1.00 68.44 144 PHE A C 1
ATOM 1123 O O . PHE A 1 144 ? -11.688 -4.321 0.195 1.00 68.44 144 PHE A O 1
ATOM 1130 N N . ILE A 1 145 ? -12.747 -5.181 -1.588 1.00 70.75 145 ILE A N 1
ATOM 1131 C CA . ILE A 1 145 ? -14.008 -5.464 -0.890 1.00 70.75 145 ILE A CA 1
ATOM 1132 C C . ILE A 1 145 ? -13.773 -6.487 0.226 1.00 70.75 145 ILE A C 1
ATOM 1134 O O . ILE A 1 145 ? -14.259 -6.300 1.343 1.00 70.75 145 ILE A O 1
ATOM 1138 N N . GLY A 1 146 ? -12.970 -7.524 -0.037 1.00 76.31 146 GLY A N 1
ATOM 1139 C CA . GLY A 1 146 ? -12.551 -8.493 0.975 1.00 76.31 146 GLY A CA 1
ATOM 1140 C C . GLY A 1 146 ? -11.775 -7.852 2.131 1.00 76.31 146 GLY A C 1
ATOM 1141 O O . GLY A 1 146 ? -12.061 -8.135 3.295 1.00 76.31 146 GLY A O 1
ATOM 1142 N N . ALA A 1 147 ? -10.846 -6.940 1.834 1.00 71.69 147 ALA A N 1
ATOM 1143 C CA . ALA A 1 147 ? -10.077 -6.199 2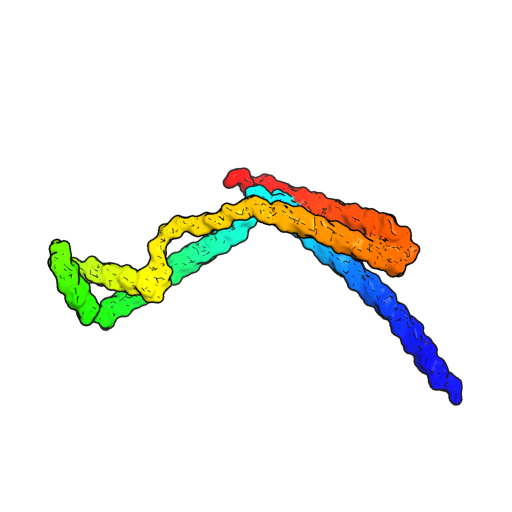.830 1.00 71.69 147 ALA A CA 1
ATOM 1144 C C . ALA A 1 147 ? -10.957 -5.234 3.641 1.00 71.69 147 ALA A C 1
ATOM 1146 O O . ALA A 1 147 ? -10.817 -5.173 4.861 1.00 71.69 147 ALA A O 1
ATOM 1147 N N . CYS A 1 148 ? -11.914 -4.548 3.007 1.00 68.88 148 CYS A N 1
ATOM 1148 C CA . CYS A 1 148 ? -12.910 -3.721 3.693 1.00 68.88 148 CYS A CA 1
ATOM 1149 C C . CYS A 1 148 ? -13.755 -4.546 4.669 1.00 68.88 148 CYS A C 1
ATOM 1151 O O . CYS A 1 148 ? -13.945 -4.143 5.817 1.00 68.88 148 CYS A O 1
ATOM 1153 N N . PHE A 1 149 ? -14.227 -5.721 4.246 1.00 82.06 149 PHE A N 1
ATOM 1154 C CA . PHE A 1 149 ? -14.988 -6.616 5.119 1.00 82.06 149 PHE A CA 1
ATOM 1155 C C . PHE A 1 149 ? -14.153 -7.114 6.302 1.00 82.06 149 PHE A C 1
ATOM 1157 O O . PHE A 1 149 ? -14.630 -7.111 7.438 1.00 82.06 149 PHE A O 1
ATOM 1164 N N . MET A 1 150 ? -12.892 -7.485 6.061 1.00 79.50 150 MET A N 1
ATOM 1165 C CA . MET A 1 150 ? -11.965 -7.871 7.127 1.00 79.50 150 MET A CA 1
ATOM 1166 C C . MET A 1 150 ? -11.670 -6.719 8.092 1.00 79.50 150 MET A C 1
ATOM 1168 O O . MET A 1 150 ? -11.649 -6.928 9.304 1.00 79.50 150 MET A O 1
ATOM 1172 N N . ALA A 1 151 ? -11.504 -5.495 7.587 1.00 78.38 151 ALA A N 1
ATOM 1173 C CA . ALA A 1 151 ? -11.287 -4.309 8.409 1.00 78.38 151 ALA A CA 1
ATOM 1174 C C . ALA A 1 151 ? -12.508 -3.988 9.285 1.00 78.38 151 ALA A C 1
ATOM 1176 O O . ALA A 1 151 ? -12.348 -3.682 10.466 1.00 78.38 151 ALA A O 1
ATOM 1177 N N . LEU A 1 152 ? -13.729 -4.128 8.756 1.00 78.50 152 LEU A N 1
ATOM 1178 C CA . LEU A 1 152 ? -14.960 -3.985 9.542 1.00 78.50 152 LEU A CA 1
ATOM 1179 C C . LEU A 1 152 ? -15.049 -5.035 10.655 1.00 78.50 152 LEU A C 1
ATOM 1181 O O . LEU A 1 152 ? -15.392 -4.699 11.790 1.00 78.50 152 LEU A O 1
ATOM 1185 N N . LEU A 1 153 ? -14.689 -6.285 10.354 1.00 82.50 153 LEU A N 1
ATOM 1186 C CA . LEU A 1 153 ? -14.602 -7.356 11.347 1.00 82.50 153 LEU A CA 1
ATOM 1187 C C . LEU A 1 153 ? -13.563 -7.037 12.432 1.00 82.50 153 LEU A C 1
ATOM 1189 O O . LEU A 1 153 ? -13.863 -7.153 13.620 1.00 82.50 153 LEU A O 1
ATOM 1193 N N . ALA A 1 154 ? -12.374 -6.568 12.049 1.00 81.38 154 ALA A N 1
ATOM 1194 C CA . ALA A 1 154 ? -11.321 -6.176 12.984 1.00 81.38 154 ALA A CA 1
ATOM 1195 C C . ALA A 1 154 ? -11.747 -4.998 13.881 1.00 81.38 154 ALA A C 1
ATOM 1197 O O . ALA A 1 154 ? -11.546 -5.044 15.098 1.00 81.38 154 ALA A O 1
ATOM 1198 N N . LEU A 1 155 ? -12.400 -3.977 13.314 1.00 74.06 155 LEU A N 1
ATOM 1199 C CA . LEU A 1 155 ? -12.950 -2.840 14.062 1.00 74.06 155 LEU A CA 1
ATOM 1200 C C . LEU A 1 155 ? -14.068 -3.263 15.018 1.00 74.06 155 LEU A C 1
ATOM 1202 O O . LEU A 1 155 ? -14.139 -2.751 16.137 1.00 74.06 155 LEU A O 1
ATOM 1206 N N . ALA A 1 156 ? -14.913 -4.214 14.618 1.00 77.88 156 ALA A N 1
ATOM 1207 C CA . ALA A 1 156 ? -15.942 -4.769 15.489 1.00 77.88 156 ALA A CA 1
ATOM 1208 C C . ALA A 1 156 ? -15.319 -5.525 16.675 1.00 77.88 156 ALA A C 1
ATOM 1210 O O . ALA A 1 156 ? -15.696 -5.280 17.823 1.00 77.88 156 ALA A O 1
ATOM 1211 N N . VAL A 1 157 ? -14.319 -6.379 16.426 1.00 81.69 157 VAL A N 1
ATOM 1212 C CA . VAL A 1 157 ? -13.610 -7.130 17.478 1.00 81.69 157 VAL A CA 1
ATOM 1213 C C . VAL A 1 157 ? -12.895 -6.184 18.448 1.00 81.69 157 VAL A C 1
ATOM 1215 O O . VAL A 1 157 ? -13.054 -6.318 19.665 1.00 81.69 157 VAL A O 1
ATOM 1218 N N . LEU A 1 158 ? -12.170 -5.183 17.942 1.00 78.56 158 LEU A N 1
ATOM 1219 C CA . LEU A 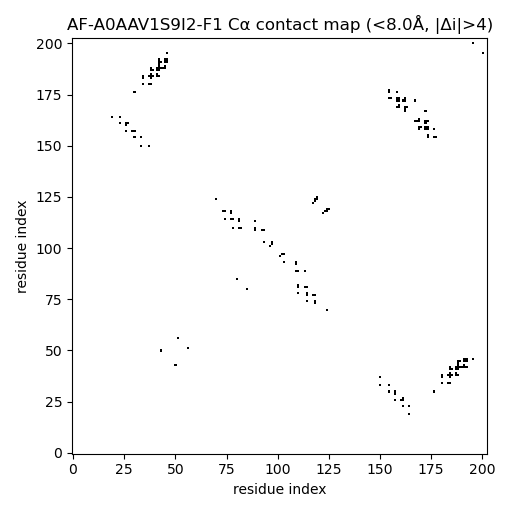1 158 ? -11.486 -4.192 18.780 1.00 78.56 158 LEU A CA 1
ATOM 1220 C C . LEU A 1 158 ? -12.461 -3.277 19.524 1.00 78.56 158 LEU A C 1
ATOM 1222 O O . LEU A 1 158 ? -12.219 -2.947 20.684 1.00 78.56 158 LEU A O 1
ATOM 1226 N N . GLY A 1 159 ? -13.591 -2.910 18.916 1.00 77.25 159 GLY A N 1
ATOM 1227 C CA . GLY A 1 159 ? -14.644 -2.143 19.581 1.00 77.25 159 GLY A CA 1
ATOM 1228 C C . GLY A 1 159 ? -15.305 -2.919 20.728 1.00 77.25 159 GLY A C 1
ATOM 1229 O O . GLY A 1 159 ? -15.541 -2.354 21.800 1.00 77.25 159 GLY A O 1
ATOM 1230 N N . ILE A 1 160 ? -15.529 -4.229 20.561 1.00 79.44 160 ILE A N 1
ATOM 1231 C CA . ILE A 1 160 ? -16.019 -5.112 21.633 1.00 79.44 160 ILE A CA 1
ATOM 1232 C C . ILE A 1 160 ? -14.969 -5.243 22.745 1.00 79.44 160 ILE A C 1
ATOM 1234 O O . ILE A 1 160 ? -15.322 -5.134 23.924 1.00 79.44 160 ILE A O 1
ATOM 1238 N N . ALA A 1 161 ? -13.692 -5.429 22.391 1.00 77.06 161 ALA A N 1
ATOM 1239 C CA . ALA A 1 161 ? -12.588 -5.497 23.349 1.00 77.06 161 ALA A CA 1
ATOM 1240 C C . ALA A 1 161 ? -12.479 -4.202 24.170 1.00 77.06 161 ALA A C 1
ATOM 1242 O O . ALA A 1 161 ? -12.465 -4.250 25.402 1.00 77.06 161 ALA A O 1
ATOM 1243 N N . LYS A 1 162 ? -12.517 -3.044 23.500 1.00 70.56 162 LYS A N 1
ATOM 1244 C CA . LYS A 1 162 ? -12.530 -1.715 24.121 1.00 70.56 162 LYS A CA 1
ATOM 1245 C C . LYS A 1 162 ? -13.682 -1.573 25.112 1.00 70.56 162 LYS A C 1
ATOM 1247 O O . LYS A 1 162 ? -13.458 -1.223 26.267 1.00 70.56 162 LYS A O 1
ATOM 1252 N N . ALA A 1 163 ? -14.900 -1.931 24.713 1.00 75.94 163 ALA A N 1
ATOM 1253 C CA . ALA A 1 163 ? -16.065 -1.861 25.591 1.00 75.94 163 ALA A CA 1
ATOM 1254 C C . ALA A 1 163 ? -15.951 -2.755 26.837 1.00 75.94 163 ALA A C 1
ATOM 1256 O O . ALA A 1 163 ? -16.345 -2.338 27.929 1.00 75.94 163 ALA A O 1
ATOM 1257 N N . LYS A 1 164 ? -15.347 -3.943 26.701 1.00 75.81 164 LYS A N 1
ATOM 1258 C CA . LYS A 1 164 ? -15.088 -4.859 27.823 1.00 75.81 164 LYS A CA 1
ATOM 1259 C C . LYS A 1 164 ? -14.102 -4.268 28.839 1.00 75.81 164 LYS A C 1
ATOM 1261 O O . LYS A 1 164 ? -14.277 -4.463 30.038 1.00 75.81 164 LYS A O 1
ATOM 1266 N N . ILE A 1 165 ? -13.105 -3.513 28.373 1.00 72.81 165 ILE A N 1
ATOM 1267 C CA . ILE A 1 165 ? -12.081 -2.882 29.220 1.00 72.81 165 ILE A CA 1
ATOM 1268 C C . ILE A 1 165 ? -12.594 -1.577 29.855 1.00 72.81 165 ILE A C 1
ATOM 1270 O O . ILE A 1 165 ? -12.219 -1.238 30.977 1.00 72.81 165 ILE A O 1
ATOM 1274 N N . THR A 1 166 ? -13.459 -0.834 29.160 1.00 68.19 166 THR A N 1
ATOM 1275 C CA . THR A 1 166 ? -14.003 0.453 29.635 1.00 68.19 166 THR A CA 1
ATOM 1276 C C . THR A 1 166 ? -15.305 0.305 30.444 1.00 68.19 166 THR A C 1
ATOM 1278 O O . THR A 1 166 ? -15.828 1.310 30.914 1.00 68.19 166 THR A O 1
ATOM 1281 N N . LYS A 1 167 ? -15.847 -0.916 30.624 1.00 68.50 167 LYS A N 1
ATOM 1282 C CA . LYS A 1 167 ? -17.181 -1.173 31.227 1.00 68.50 167 LYS A CA 1
ATOM 1283 C C . LYS A 1 167 ? -18.311 -0.316 30.611 1.00 68.50 167 LYS A C 1
ATOM 1285 O O . LYS A 1 167 ? -19.313 -0.037 31.262 1.00 68.50 167 LYS A O 1
ATOM 1290 N N . GLN A 1 168 ? -18.154 0.117 29.361 1.00 68.56 168 GLN A N 1
ATOM 1291 C CA . GLN A 1 168 ? -19.166 0.886 28.633 1.00 68.56 168 GLN A CA 1
ATOM 1292 C C . GLN A 1 168 ? -20.038 -0.029 27.775 1.00 68.56 168 GLN A C 1
ATOM 1294 O O . GLN A 1 168 ? -19.666 -1.157 27.459 1.00 68.56 168 GLN A O 1
ATOM 1299 N N . ASN A 1 169 ? -21.186 0.494 27.343 1.00 76.25 169 ASN A N 1
ATOM 1300 C CA . ASN A 1 169 ? -22.095 -0.221 26.458 1.00 76.25 169 ASN A CA 1
ATOM 1301 C C . ASN A 1 169 ? -21.385 -0.605 25.141 1.00 76.25 169 ASN A C 1
ATOM 1303 O O . ASN A 1 169 ? -20.896 0.270 24.420 1.00 76.25 169 ASN A O 1
ATOM 1307 N N . HIS A 1 170 ? -21.345 -1.906 24.820 1.00 73.00 170 HIS A N 1
ATOM 1308 C CA . HIS A 1 170 ? -20.607 -2.454 23.669 1.00 73.00 170 HIS A CA 1
ATOM 1309 C C . HIS A 1 170 ? -20.969 -1.776 22.345 1.00 73.00 170 HIS A C 1
ATOM 1311 O O . HIS A 1 170 ? -20.090 -1.390 21.578 1.00 73.00 170 HIS A O 1
ATOM 1317 N N . VAL A 1 171 ? -22.263 -1.547 22.130 1.00 77.12 171 VAL A N 1
ATOM 1318 C CA . VAL A 1 171 ? -22.795 -0.925 20.911 1.00 77.12 171 VAL A CA 1
ATOM 1319 C C . VAL A 1 171 ? -22.335 0.530 20.767 1.00 77.12 171 VAL A C 1
ATOM 1321 O O . VAL A 1 171 ? -21.998 0.965 19.671 1.00 77.12 171 VAL A O 1
ATOM 1324 N N . TRP A 1 172 ? -22.247 1.277 21.871 1.00 79.06 172 TRP A N 1
ATOM 1325 C CA . TRP A 1 172 ? -21.863 2.692 21.852 1.00 79.06 172 TRP A CA 1
ATOM 1326 C C . TRP A 1 172 ? -20.372 2.887 21.546 1.00 79.06 172 TRP A C 1
ATOM 1328 O O . TRP A 1 172 ? -19.998 3.763 20.767 1.00 79.06 172 TRP A O 1
ATOM 1338 N N . SER A 1 173 ? -19.518 2.024 22.105 1.00 71.62 173 SER A N 1
ATOM 1339 C CA . SER A 1 173 ? -18.069 2.068 21.867 1.00 71.62 173 SER A CA 1
ATOM 1340 C C . SER A 1 173 ? -17.705 1.700 20.425 1.00 71.62 173 SER A C 1
ATOM 1342 O O . SER A 1 173 ? -16.869 2.362 19.797 1.00 71.62 173 SER A O 1
ATOM 1344 N N . VAL A 1 174 ? -18.374 0.679 19.879 1.00 75.38 174 VAL A N 1
ATOM 1345 C CA . VAL A 1 174 ? -18.244 0.288 18.469 1.00 75.38 174 VAL A CA 1
ATOM 1346 C C . VAL A 1 174 ? -18.739 1.420 17.565 1.00 75.38 174 VAL A C 1
ATOM 1348 O O . VAL A 1 174 ? -18.009 1.830 16.666 1.00 75.38 174 VAL A O 1
ATOM 1351 N N . ALA A 1 175 ? -19.912 2.000 17.845 1.00 79.19 175 ALA A N 1
ATOM 1352 C CA . ALA A 1 175 ? -20.486 3.080 17.039 1.00 79.19 175 ALA A CA 1
ATOM 1353 C C . ALA A 1 175 ? -19.583 4.323 16.963 1.00 79.19 175 ALA A C 1
ATOM 1355 O O . ALA A 1 175 ? -19.374 4.868 15.880 1.00 79.19 175 ALA A O 1
ATOM 1356 N N . ILE A 1 176 ? -18.996 4.751 18.086 1.00 76.62 176 ILE A N 1
ATOM 1357 C CA . ILE A 1 176 ? -18.055 5.884 18.110 1.00 76.62 176 ILE A CA 1
ATOM 1358 C C . ILE A 1 176 ? -16.803 5.589 17.278 1.00 76.62 176 ILE A C 1
ATOM 1360 O O . ILE A 1 176 ? -16.328 6.461 16.552 1.00 76.62 176 ILE A O 1
ATOM 1364 N N . SER A 1 177 ? -16.280 4.366 17.367 1.00 78.00 177 SER A N 1
ATOM 1365 C CA . SER A 1 177 ? -15.052 3.973 16.669 1.00 78.00 177 SER A CA 1
ATOM 1366 C C . SER A 1 177 ? -15.268 3.888 15.154 1.00 78.00 177 SER A C 1
ATOM 1368 O O . SER A 1 177 ? -14.473 4.431 14.389 1.00 78.00 177 SER A O 1
ATOM 1370 N N . VAL A 1 178 ? -16.389 3.301 14.723 1.00 78.62 178 VAL A N 1
ATOM 1371 C CA . VAL A 1 178 ? -16.786 3.248 13.307 1.00 78.62 178 VAL A CA 1
ATOM 1372 C C . VAL A 1 178 ? -17.045 4.651 12.757 1.00 78.62 178 VAL A C 1
ATOM 1374 O O . VAL A 1 178 ? -16.548 4.986 11.686 1.00 78.62 178 VAL A O 1
ATOM 1377 N N . ARG A 1 179 ? -17.763 5.505 13.499 1.00 82.38 179 ARG A N 1
ATOM 1378 C CA . ARG A 1 179 ? -18.065 6.877 13.062 1.00 82.38 179 ARG A CA 1
ATOM 1379 C C . ARG A 1 179 ? -16.800 7.720 12.887 1.00 82.38 179 ARG A C 1
ATOM 1381 O O . ARG A 1 179 ? -16.698 8.443 11.902 1.00 82.38 179 ARG A O 1
ATOM 1388 N N . ASN A 1 180 ? -15.840 7.626 13.809 1.00 82.00 180 ASN A N 1
ATOM 1389 C CA . ASN A 1 180 ? -14.577 8.361 13.696 1.00 82.00 180 ASN A CA 1
ATOM 1390 C C . ASN A 1 180 ? -13.730 7.855 12.520 1.00 82.00 180 ASN A C 1
ATOM 1392 O O . ASN A 1 180 ? -13.180 8.669 11.783 1.00 82.00 180 ASN A O 1
ATOM 1396 N N . GLY A 1 181 ? -13.677 6.536 12.307 1.00 78.69 181 GLY A N 1
ATOM 1397 C CA . GLY A 1 181 ? -13.009 5.953 11.142 1.00 78.69 181 GLY A CA 1
ATOM 1398 C C . GLY A 1 181 ? -13.643 6.391 9.820 1.00 78.69 181 GLY A C 1
ATOM 1399 O O . GLY A 1 181 ? -12.931 6.762 8.893 1.00 78.69 181 GLY A O 1
ATOM 1400 N N . ALA A 1 182 ? -14.976 6.433 9.756 1.00 81.38 182 ALA A N 1
ATOM 1401 C CA . ALA A 1 182 ? -15.703 6.909 8.582 1.00 81.38 182 ALA A CA 1
ATOM 1402 C C . ALA A 1 182 ? -15.435 8.396 8.294 1.00 81.38 182 ALA A C 1
ATOM 1404 O O . ALA A 1 182 ? -15.179 8.758 7.151 1.00 81.38 182 ALA A O 1
ATOM 1405 N N . PHE A 1 183 ? -15.434 9.257 9.318 1.00 86.94 183 PHE A N 1
ATOM 1406 C CA . PHE A 1 183 ? -15.088 10.674 9.149 1.00 86.94 183 PHE A CA 1
ATOM 1407 C C . PHE A 1 183 ? -13.653 10.868 8.646 1.00 86.94 183 PHE A C 1
ATOM 1409 O O . PHE A 1 183 ? -13.434 11.667 7.736 1.00 86.94 183 PHE A O 1
ATOM 1416 N N . ALA A 1 184 ? -12.691 10.125 9.201 1.00 81.06 184 ALA A N 1
ATOM 1417 C CA . ALA A 1 184 ? -11.301 10.167 8.753 1.00 81.06 184 ALA A CA 1
ATOM 1418 C C . ALA A 1 184 ? -11.167 9.723 7.287 1.00 81.06 184 ALA A C 1
ATOM 1420 O O . ALA A 1 184 ? -10.514 10.398 6.495 1.00 81.06 184 ALA A O 1
ATOM 1421 N N . ALA A 1 185 ? -11.867 8.653 6.904 1.00 75.12 185 ALA A N 1
ATOM 1422 C CA . ALA A 1 185 ? -11.891 8.156 5.534 1.00 75.12 185 ALA A CA 1
ATOM 1423 C C . ALA A 1 185 ? -12.482 9.165 4.547 1.00 75.12 185 ALA A C 1
ATOM 1425 O O . ALA A 1 185 ? -11.903 9.394 3.491 1.00 75.12 185 ALA A O 1
ATOM 1426 N N . VAL A 1 186 ? -13.604 9.802 4.898 1.00 84.00 186 VAL A N 1
ATOM 1427 C CA . VAL A 1 186 ? -14.236 10.833 4.061 1.00 84.00 186 VAL A CA 1
ATOM 1428 C C . VAL A 1 186 ? -13.319 12.045 3.905 1.00 84.00 186 VAL A C 1
ATOM 1430 O O . VAL A 1 186 ? -13.170 12.552 2.796 1.00 84.00 186 VAL A O 1
ATOM 1433 N N . ALA A 1 187 ? -12.665 12.489 4.982 1.00 85.94 187 ALA A N 1
ATOM 1434 C CA . ALA A 1 187 ? -11.706 13.590 4.918 1.00 85.94 187 ALA A CA 1
ATOM 1435 C C . ALA A 1 187 ? -10.496 13.240 4.036 1.00 85.94 187 ALA A C 1
ATOM 1437 O O . ALA A 1 187 ? -10.104 14.034 3.183 1.00 85.94 187 ALA A O 1
ATOM 1438 N N . ALA A 1 188 ? -9.941 12.037 4.193 1.00 82.50 188 ALA A N 1
ATOM 1439 C CA . ALA A 1 188 ? -8.836 11.547 3.375 1.00 82.50 188 ALA A CA 1
ATOM 1440 C C . ALA A 1 188 ? -9.236 11.404 1.897 1.00 82.50 188 ALA A C 1
ATOM 1442 O O . ALA A 1 188 ? -8.490 11.820 1.013 1.00 82.50 188 ALA A O 1
ATOM 1443 N N . TYR A 1 189 ? -10.440 10.898 1.621 1.00 77.19 189 TYR A N 1
ATOM 1444 C CA . TYR A 1 189 ? -10.990 10.818 0.271 1.00 77.19 189 TYR A CA 1
ATOM 1445 C C . TYR A 1 189 ? -11.153 12.211 -0.353 1.00 77.19 189 TYR A C 1
ATOM 1447 O O . TYR A 1 189 ? -10.728 12.436 -1.482 1.00 77.19 189 TYR A O 1
ATOM 1455 N N . ALA A 1 190 ? -11.702 13.177 0.390 1.00 82.81 190 ALA A N 1
ATOM 1456 C CA . ALA A 1 190 ? -11.859 14.553 -0.079 1.00 82.81 190 ALA A CA 1
ATOM 1457 C C . ALA A 1 190 ? -10.508 15.233 -0.359 1.00 82.81 190 ALA A C 1
ATOM 1459 O O . ALA A 1 190 ? -10.374 15.934 -1.365 1.00 82.81 190 ALA A O 1
ATOM 1460 N N . LEU A 1 191 ? -9.496 14.999 0.486 1.00 83.69 191 LEU A N 1
ATOM 1461 C CA . LEU A 1 191 ? -8.127 15.471 0.255 1.00 83.69 191 LEU A CA 1
ATOM 1462 C C . LEU A 1 191 ? -7.533 14.866 -1.024 1.00 83.69 191 LEU A C 1
ATOM 1464 O O . LEU A 1 191 ? -6.991 15.604 -1.845 1.00 83.69 191 LEU A O 1
ATOM 1468 N N . GLY A 1 192 ? -7.676 13.552 -1.225 1.00 77.88 192 GLY A N 1
ATOM 1469 C CA . GLY A 1 192 ? -7.206 12.874 -2.438 1.00 77.88 192 GLY A CA 1
ATOM 1470 C C . GLY A 1 192 ? -7.914 13.368 -3.703 1.00 77.88 192 GLY A C 1
ATOM 1471 O O . GLY A 1 192 ? -7.261 13.666 -4.703 1.00 77.88 192 GLY A O 1
ATOM 1472 N N . TRP A 1 193 ? -9.235 13.549 -3.636 1.00 76.50 193 TRP A N 1
ATOM 1473 C CA . TRP A 1 193 ? -10.039 14.094 -4.732 1.00 76.50 193 TRP A CA 1
ATOM 1474 C C . TRP A 1 193 ? -9.655 15.543 -5.075 1.00 76.50 193 TRP A C 1
ATOM 1476 O O . TRP A 1 193 ? -9.502 15.889 -6.245 1.00 76.50 193 TRP A O 1
ATOM 1486 N N . THR A 1 194 ? -9.426 16.383 -4.063 1.00 81.69 194 THR A N 1
ATOM 1487 C CA . THR A 1 194 ? -9.034 17.790 -4.261 1.00 81.69 194 THR A CA 1
ATOM 1488 C C . THR A 1 194 ? -7.649 17.900 -4.894 1.00 81.69 194 THR A C 1
ATOM 1490 O O . THR A 1 194 ? -7.465 18.673 -5.832 1.00 81.69 194 THR A O 1
ATOM 1493 N N . LEU A 1 195 ? -6.678 17.110 -4.422 1.00 79.00 195 LEU A N 1
ATOM 1494 C CA . LEU A 1 195 ? -5.337 17.067 -5.013 1.00 79.00 195 LEU A CA 1
ATOM 1495 C C . LEU A 1 195 ? -5.381 16.625 -6.476 1.00 79.00 195 LEU A C 1
ATOM 1497 O O . LEU A 1 195 ? -4.708 17.231 -7.304 1.00 79.00 195 LEU A O 1
ATOM 1501 N N . ARG A 1 196 ? -6.215 15.632 -6.808 1.00 69.75 196 ARG A N 1
ATOM 1502 C CA . ARG A 1 196 ? -6.449 15.219 -8.198 1.00 69.75 196 ARG A CA 1
ATOM 1503 C C . ARG A 1 196 ? -6.971 16.379 -9.050 1.00 69.75 196 ARG A C 1
ATOM 1505 O O . ARG A 1 196 ? -6.442 16.611 -10.131 1.00 69.75 196 ARG A O 1
ATOM 1512 N N . ASN A 1 197 ? -7.974 17.107 -8.563 1.00 74.44 197 ASN A N 1
ATOM 1513 C CA . ASN A 1 197 ? -8.579 18.210 -9.311 1.00 74.44 197 ASN A CA 1
ATOM 1514 C C . ASN A 1 197 ? -7.620 19.402 -9.486 1.00 74.44 197 ASN A C 1
ATOM 1516 O O . ASN A 1 197 ? -7.643 20.068 -10.513 1.00 74.44 197 ASN A O 1
ATOM 1520 N N . VAL A 1 198 ? -6.768 19.686 -8.495 1.00 79.31 198 VAL A N 1
ATOM 1521 C CA . VAL A 1 198 ? -5.760 20.762 -8.577 1.00 79.31 198 VAL A CA 1
ATOM 1522 C C . VAL A 1 198 ? -4.579 20.373 -9.470 1.00 79.31 198 VAL A C 1
ATOM 1524 O O . VAL A 1 198 ? -4.016 21.233 -10.141 1.00 79.31 198 VAL A O 1
ATOM 1527 N N . ALA A 1 199 ? -4.207 19.092 -9.504 1.00 72.00 199 ALA A N 1
ATOM 1528 C CA . ALA A 1 199 ? -3.120 18.593 -10.343 1.00 72.00 199 ALA A CA 1
ATOM 1529 C C . ALA A 1 199 ? -3.478 18.511 -11.840 1.00 72.00 199 ALA A C 1
ATOM 1531 O O . ALA A 1 199 ? -2.598 18.194 -12.634 1.00 72.00 199 ALA A O 1
ATOM 1532 N N . ASN A 1 200 ? -4.733 18.795 -12.222 1.00 61.47 200 ASN A N 1
ATOM 1533 C CA . ASN A 1 200 ? -5.229 18.775 -13.604 1.00 61.47 200 ASN A CA 1
ATOM 1534 C C . ASN A 1 200 ? -4.823 17.504 -14.379 1.00 61.47 200 ASN A C 1
ATOM 1536 O O . ASN A 1 200 ? -4.483 17.566 -15.558 1.00 61.47 200 ASN A O 1
ATOM 1540 N N . LEU A 1 201 ? -4.840 16.353 -13.696 1.00 59.00 201 LEU A N 1
ATOM 1541 C CA . LEU A 1 201 ? -4.718 15.021 -14.299 1.00 59.00 201 LEU A CA 1
ATOM 1542 C C . LEU A 1 201 ? -6.088 14.598 -14.857 1.00 59.00 201 LEU A C 1
ATOM 1544 O O . LEU A 1 201 ? -6.671 13.598 -14.422 1.00 59.00 201 LEU A O 1
ATOM 1548 N N . GLU A 1 202 ? -6.644 15.439 -15.728 1.00 59.91 202 GLU A N 1
ATOM 1549 C CA . GLU A 1 202 ? -7.693 15.034 -16.657 1.00 59.91 202 GLU A CA 1
ATOM 1550 C C . GLU A 1 202 ? -6.984 14.424 -17.873 1.00 59.91 202 GLU A C 1
ATOM 1552 O O . GLU A 1 202 ? -6.213 15.102 -18.550 1.00 59.91 202 GLU A O 1
ATOM 1557 N N . ASP A 1 203 ? -7.254 13.126 -18.038 1.00 47.34 203 ASP A N 1
ATOM 1558 C CA . ASP A 1 203 ? -6.822 12.155 -19.056 1.00 47.34 203 ASP A CA 1
ATOM 1559 C C . ASP A 1 203 ? -5.440 11.488 -18.889 1.00 47.34 203 ASP A C 1
ATOM 1561 O O . ASP A 1 203 ? -4.389 12.065 -19.246 1.00 47.34 203 ASP A O 1
#

Organism: NCBI:txid77055

Nearest PDB structures (foldseek):
  4tql-assembly1_A  TM=2.122E-01  e=3.508E+00  synthetic construct
  8wjo-assembly1_B  TM=2.090E-01  e=5.084E+00  Saccharomyces cerevisiae S288C

pLDDT: mean 70.84, std 12.66, range [38.75, 86.94]

Foldseek 3Di:
DVPVVVVVVVVVVVVVVVVLVVLLVVLVVLLVVLLVVLLVVLLCVLLPVDPVPPVVVVVCVVVVVVVVVCLVVLLVVLLVCCVPPPPPVLVVVLVVVVVVVDDNPPPVVSSVVSSVCCCCPVVVPDDPDDDPPPPPPPVVVVVVVVVVVVSLVSLLVSLQSNCVSVVHDSVVSSVVSVVVSVVSSVVSSVVSNVVNVVVPPPD

Solvent-accessible surface area (backbone atoms only — not comparable to full-atom values): 11304 Å² total; per-residue (Å²): 130,72,74,65,60,62,60,63,56,58,57,60,58,54,56,57,53,52,55,57,51,52,55,48,50,54,52,53,52,53,50,49,53,51,38,50,51,48,18,50,54,33,20,50,55,42,44,46,93,54,48,74,52,50,60,52,44,52,50,49,52,54,47,53,53,49,53,50,53,49,51,54,53,51,48,54,52,43,48,50,47,52,73,74,70,33,71,72,61,49,54,57,50,49,55,58,41,44,76,72,73,46,80,85,81,53,66,64,60,55,51,52,51,55,40,47,53,47,43,40,69,76,65,64,50,67,74,94,72,78,74,88,79,78,84,70,85,74,58,58,62,57,52,48,53,50,48,52,53,50,50,52,51,51,50,48,53,49,17,45,51,48,12,68,75,66,77,44,62,45,67,58,43,28,50,53,53,52,52,52,36,49,52,48,21,52,52,30,21,51,50,24,38,49,52,44,65,73,66,64,74,78,132

Secondary structure (DSSP, 8-state):
--TTHHHHHHHHHHHHHHHHHHHHHHHHHHHHHHHHHHHHHHHHHHHTTSSHHHHHHHHHHHHHHHHHHHHHHHHHHHHHHHHHH-HHHHHHHHHHHHHTT--TT-HHHHHHHHHHHHHHHHH-------------TTHHHHHHHHHHHHHHHHHHHHHHHHHHHHTS-HHHHHHHHHHHHHHHHHHHHHHHHHHHHHTT---

InterPro domains:
  IPR008217 Ccc1 family [PF01988] (28-118)
  IPR008217 Ccc1 family [PTHR31851] (14-126)

Radius of gyration: 33.31 Å; Cα contacts (8 Å, |Δi|>4): 99; chains: 1; bounding box: 64×38×113 Å

Mean predicted aligned error: 17.27 Å